Protein AF-A0A0L0VBX8-F1 (afdb_monomer_lite)

Secondary structure (DSSP, 8-state):
--TTSGGG-SSTTTTTT-TT---HHHHHHHHHHHHHHHHHHHHHHHHHHHHHHHHHHHHHHHHHHHHHHHHHHHHHHHHTT-S-PPP-HHHHS--TT--HHHHHHHHHHHHHHHHHHHHHHHHHHHHHHHHHHHHH-SS--HHHHHHHHHHHHTSPPPTTSS------S-S--HHHHHHHTTS-------------------

Sequence (202 aa):
MSLDDAFWNDGLFYHSDAPWAIDANVRQGFTCILVLSQIQEEFELIAQELVRAMSWAISYHDQLTQSIAYLRERVSLMKRGVDEVPRDHFGEINLFNVSRRDKAKLIRMELEDRLSSHNEIIQGWSDDFLWLWGHCQPLANPDFLATWRDAIKNLPPDKYSISGDPVNDNDDNWEDEILVAVAEDGEDADVVASNVEDEGHD

Radius of gyration: 32.39 Å; chains: 1; bounding box: 113×43×76 Å

Structure (mmCIF, N/CA/C/O backbone):
data_AF-A0A0L0VBX8-F1
#
_entry.id   AF-A0A0L0VBX8-F1
#
loop_
_atom_site.group_PDB
_atom_site.id
_atom_site.type_symbol
_atom_site.label_atom_id
_atom_site.label_alt_id
_atom_site.label_comp_id
_atom_site.label_asym_id
_atom_site.label_entity_id
_atom_site.label_seq_id
_atom_site.pdbx_PDB_ins_code
_atom_site.Cartn_x
_atom_site.Cartn_y
_atom_site.Cartn_z
_atom_site.occupancy
_atom_site.B_iso_or_equiv
_atom_site.auth_seq_id
_atom_site.auth_comp_id
_atom_site.auth_asym_id
_atom_site.auth_atom_id
_atom_site.pdbx_PDB_model_num
ATOM 1 N N . MET A 1 1 ? 12.837 -10.537 -28.580 1.00 48.69 1 MET A N 1
ATOM 2 C CA . MET A 1 1 ? 11.768 -9.698 -29.161 1.00 48.69 1 MET A CA 1
ATOM 3 C C . MET A 1 1 ? 12.332 -8.983 -30.372 1.00 48.69 1 MET A C 1
ATOM 5 O O . MET A 1 1 ? 13.483 -8.568 -30.308 1.00 48.69 1 MET A O 1
ATOM 9 N N . SER A 1 2 ? 11.590 -8.931 -31.478 1.00 52.31 2 SER A N 1
ATOM 10 C CA . SER A 1 2 ? 11.965 -8.184 -32.687 1.00 52.31 2 SER A CA 1
ATOM 11 C C . SER A 1 2 ? 11.535 -6.722 -32.564 1.00 52.31 2 SER A C 1
ATOM 13 O O . SER A 1 2 ? 10.544 -6.439 -31.900 1.00 52.31 2 SER A O 1
ATOM 15 N N . LEU A 1 3 ? 12.249 -5.814 -33.233 1.00 54.25 3 LEU A N 1
ATOM 16 C CA . LEU A 1 3 ? 11.935 -4.374 -33.289 1.00 54.25 3 LEU A CA 1
ATOM 17 C C . LEU A 1 3 ? 10.574 -4.063 -33.938 1.00 54.25 3 LEU A C 1
ATOM 19 O O . LEU A 1 3 ? 10.060 -2.966 -33.780 1.00 54.25 3 LEU A O 1
ATOM 23 N N . ASP A 1 4 ? 9.978 -5.039 -34.623 1.00 58.72 4 ASP A N 1
ATOM 24 C CA . ASP A 1 4 ? 8.645 -4.930 -35.222 1.00 58.72 4 ASP A CA 1
ATOM 25 C C . ASP A 1 4 ? 7.495 -5.184 -34.224 1.00 58.72 4 ASP A C 1
ATOM 27 O O . ASP A 1 4 ? 6.330 -5.184 -34.625 1.00 58.72 4 ASP A O 1
ATOM 31 N N . ASP A 1 5 ? 7.789 -5.460 -32.945 1.00 63.28 5 ASP A N 1
ATOM 32 C CA . ASP A 1 5 ? 6.748 -5.599 -31.919 1.00 63.28 5 ASP A CA 1
ATOM 33 C C . ASP A 1 5 ? 5.980 -4.277 -31.777 1.00 63.28 5 ASP A C 1
ATOM 35 O O . ASP A 1 5 ? 6.578 -3.201 -31.766 1.00 63.28 5 ASP A O 1
ATOM 39 N N . ALA A 1 6 ? 4.657 -4.352 -31.631 1.00 63.56 6 ALA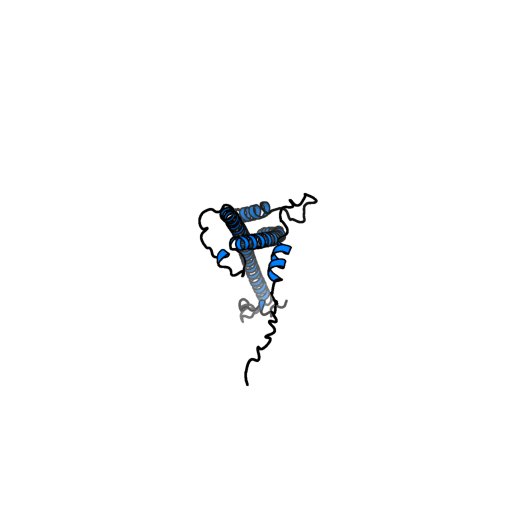 A N 1
ATOM 40 C CA . ALA A 1 6 ? 3.812 -3.177 -31.434 1.00 63.56 6 ALA A CA 1
ATOM 41 C C . ALA A 1 6 ? 4.206 -2.392 -30.171 1.00 63.56 6 ALA A C 1
ATOM 43 O O . ALA A 1 6 ? 3.985 -1.187 -30.115 1.00 63.56 6 ALA A O 1
ATOM 44 N N . PHE A 1 7 ? 4.834 -3.062 -29.198 1.00 57.50 7 PHE A N 1
ATOM 45 C CA . PHE A 1 7 ? 5.447 -2.422 -28.036 1.00 57.50 7 PHE A CA 1
ATOM 46 C C . PHE A 1 7 ? 6.594 -1.453 -28.402 1.00 57.50 7 PHE A C 1
ATOM 48 O O . PHE A 1 7 ? 6.756 -0.440 -27.737 1.00 57.50 7 PHE A O 1
ATOM 55 N N . TRP A 1 8 ? 7.362 -1.726 -29.467 1.00 55.91 8 TRP A N 1
ATOM 56 C CA . TRP A 1 8 ? 8.505 -0.912 -29.925 1.00 55.91 8 TRP A CA 1
ATOM 57 C C . TRP A 1 8 ? 8.152 0.086 -31.042 1.00 55.91 8 TRP A C 1
ATOM 59 O O . TRP A 1 8 ? 9.016 0.840 -31.485 1.00 55.91 8 TRP A O 1
ATOM 69 N N . ASN A 1 9 ? 6.910 0.076 -31.540 1.00 55.75 9 ASN A N 1
ATOM 70 C CA . ASN A 1 9 ? 6.484 0.826 -32.727 1.00 55.75 9 ASN A CA 1
ATOM 71 C C . ASN A 1 9 ? 5.419 1.886 -32.390 1.00 55.75 9 ASN A C 1
ATOM 73 O O . ASN A 1 9 ? 4.389 2.017 -33.049 1.00 55.75 9 ASN A O 1
ATOM 77 N N . ASP A 1 10 ? 5.680 2.655 -31.339 1.00 61.28 10 ASP A N 1
ATOM 78 C CA . ASP A 1 10 ? 4.898 3.799 -30.852 1.00 61.28 10 ASP A CA 1
ATOM 79 C C . ASP A 1 10 ? 5.215 5.117 -31.594 1.00 61.28 10 ASP A C 1
ATOM 81 O O . ASP A 1 10 ? 4.752 6.198 -31.226 1.00 61.28 10 ASP A O 1
ATOM 85 N N . GLY A 1 11 ? 5.960 5.031 -32.700 1.00 58.25 11 GLY A N 1
ATOM 86 C CA . GLY A 1 11 ? 6.246 6.157 -33.583 1.00 58.25 11 GLY A CA 1
ATOM 87 C C . GLY A 1 11 ? 7.488 6.967 -33.211 1.00 58.25 11 GLY A C 1
ATOM 88 O O . GLY A 1 11 ? 7.752 7.958 -33.887 1.00 58.25 11 GLY A O 1
ATOM 89 N N . LEU A 1 12 ? 8.287 6.558 -32.215 1.00 56.50 12 LEU A N 1
ATOM 90 C CA . LEU A 1 12 ? 9.560 7.216 -31.875 1.00 56.50 12 LEU A CA 1
ATOM 91 C C . LEU A 1 12 ? 10.728 6.844 -32.807 1.00 56.50 12 LEU A C 1
ATOM 93 O O . LEU A 1 12 ? 11.623 7.661 -33.032 1.00 56.50 12 LEU A O 1
ATOM 97 N N . PHE A 1 13 ? 10.702 5.659 -33.423 1.00 58.00 13 PHE A N 1
ATOM 98 C CA . PHE A 1 13 ? 11.768 5.172 -34.315 1.00 58.00 13 PHE A CA 1
ATOM 99 C C . PHE A 1 13 ? 11.635 5.616 -35.782 1.00 58.00 13 PHE A C 1
ATOM 101 O O . PHE A 1 13 ? 12.379 5.150 -36.635 1.00 58.00 13 PHE A O 1
ATOM 108 N N . TYR A 1 14 ? 10.753 6.565 -36.105 1.00 58.62 14 TYR A N 1
ATOM 109 C CA . TYR A 1 14 ? 10.501 7.009 -37.487 1.00 58.62 14 TYR A CA 1
ATOM 110 C C . TYR A 1 14 ? 11.736 7.543 -38.246 1.00 58.62 14 TYR A C 1
ATOM 112 O O . TYR A 1 14 ? 11.716 7.640 -39.474 1.00 58.62 14 TYR A O 1
ATOM 120 N N . HIS A 1 15 ? 12.819 7.884 -37.537 1.00 56.34 15 HIS A N 1
ATOM 121 C CA . HIS A 1 15 ? 14.073 8.353 -38.136 1.00 56.34 15 HIS A CA 1
ATOM 122 C C . HIS A 1 15 ? 15.039 7.244 -38.552 1.00 56.34 15 HIS A C 1
ATOM 124 O O . HIS A 1 15 ? 15.941 7.517 -39.345 1.00 56.34 15 HIS A O 1
ATOM 130 N N . SER A 1 16 ? 14.891 6.013 -38.045 1.00 57.88 16 SER A N 1
ATOM 131 C CA . SER A 1 16 ? 15.777 4.908 -38.440 1.00 57.88 16 SER A CA 1
ATOM 132 C C . SER A 1 16 ? 15.552 4.501 -39.900 1.00 57.88 16 SER A C 1
ATOM 134 O O . SER A 1 16 ? 16.501 4.090 -40.558 1.00 57.88 16 SER A O 1
ATOM 136 N N . ASP A 1 17 ? 14.353 4.726 -40.440 1.00 59.56 17 ASP A N 1
ATOM 137 C CA . ASP A 1 17 ? 14.003 4.476 -41.845 1.00 59.56 17 ASP A CA 1
ATOM 138 C C . ASP A 1 17 ? 13.909 5.759 -42.689 1.00 59.56 17 ASP A C 1
ATOM 140 O O . ASP A 1 17 ? 13.393 5.755 -43.812 1.00 59.56 17 ASP A O 1
ATOM 144 N N . ALA A 1 18 ? 14.410 6.887 -42.174 1.00 65.56 18 ALA A N 1
ATOM 145 C CA . ALA A 1 18 ? 14.355 8.142 -42.905 1.00 65.56 18 ALA A CA 1
ATOM 146 C C . ALA A 1 18 ? 15.258 8.111 -44.160 1.00 65.56 18 ALA A C 1
ATOM 148 O O . ALA A 1 18 ? 16.358 7.554 -44.116 1.00 65.56 18 ALA A O 1
ATOM 149 N N . PRO A 1 19 ? 14.878 8.786 -45.268 1.00 60.62 19 PRO A N 1
ATOM 150 C CA . PRO A 1 19 ? 15.617 8.734 -46.540 1.00 60.62 19 PRO A CA 1
ATOM 151 C C . PRO A 1 19 ? 17.083 9.192 -46.465 1.00 60.62 19 PRO A C 1
ATOM 153 O O . PRO A 1 19 ? 17.861 8.932 -47.380 1.00 60.62 19 PRO A O 1
ATOM 156 N N . TRP A 1 20 ? 17.454 9.911 -45.401 1.00 65.06 20 TRP A N 1
ATOM 157 C CA . TRP A 1 20 ? 18.799 10.426 -45.147 1.00 65.06 20 TRP A CA 1
ATOM 158 C C . TRP A 1 20 ? 19.674 9.485 -44.293 1.00 65.06 20 TRP A C 1
ATOM 160 O O . TRP A 1 20 ? 20.889 9.671 -44.246 1.00 65.06 20 TRP A O 1
ATOM 170 N N . ALA A 1 21 ? 19.106 8.449 -43.667 1.00 65.69 21 ALA A N 1
ATOM 171 C CA . ALA A 1 21 ? 19.813 7.464 -42.842 1.00 65.69 21 ALA A CA 1
ATOM 172 C C . ALA A 1 21 ? 20.318 6.270 -43.683 1.00 65.69 21 ALA A C 1
ATOM 174 O O . ALA A 1 21 ? 19.974 5.115 -43.449 1.00 65.69 21 ALA A O 1
ATOM 175 N N . ILE A 1 22 ? 21.127 6.560 -44.707 1.00 67.25 22 ILE A N 1
ATOM 176 C CA . ILE A 1 22 ? 21.553 5.579 -45.726 1.00 67.25 22 ILE A CA 1
ATOM 177 C C . ILE A 1 22 ? 22.637 4.618 -45.193 1.00 67.25 22 ILE A C 1
ATOM 179 O O . ILE A 1 22 ? 22.727 3.473 -45.637 1.00 67.25 22 ILE A O 1
ATOM 183 N N . ASP A 1 23 ? 23.466 5.064 -44.242 1.00 81.50 23 ASP A N 1
ATOM 184 C CA . ASP A 1 23 ? 24.538 4.247 -43.662 1.00 81.50 23 ASP A CA 1
ATOM 185 C C . ASP A 1 23 ? 24.024 3.344 -42.526 1.00 81.50 23 ASP A C 1
ATOM 187 O O . ASP A 1 23 ? 23.407 3.800 -41.559 1.00 81.50 23 ASP A O 1
ATOM 191 N N . ALA A 1 24 ? 24.313 2.044 -42.629 1.00 78.88 24 ALA A N 1
ATOM 192 C CA . ALA A 1 24 ? 23.830 1.044 -41.682 1.00 78.88 24 ALA A CA 1
ATOM 193 C C . ALA A 1 24 ? 24.390 1.232 -40.261 1.00 78.88 24 ALA A C 1
ATOM 195 O O . ALA A 1 24 ? 23.666 0.990 -39.295 1.00 78.88 24 ALA A O 1
ATOM 196 N N . ASN A 1 25 ? 25.638 1.694 -40.118 1.00 78.94 25 ASN A N 1
ATOM 197 C CA . ASN A 1 25 ? 26.244 1.930 -38.807 1.00 78.94 25 ASN A CA 1
ATOM 198 C C . ASN A 1 25 ? 25.670 3.189 -38.152 1.00 78.94 25 ASN A C 1
ATOM 200 O O . ASN A 1 25 ? 25.424 3.195 -36.949 1.00 78.94 25 ASN A O 1
ATOM 204 N N . VAL A 1 26 ? 25.405 4.237 -38.936 1.00 77.50 26 VAL A N 1
ATOM 205 C CA . VAL A 1 26 ? 24.740 5.463 -38.469 1.00 77.50 26 VAL A CA 1
ATOM 206 C C . VAL A 1 26 ? 23.333 5.152 -37.962 1.00 77.50 26 VAL A C 1
ATOM 208 O O . VAL A 1 26 ? 22.977 5.556 -36.856 1.00 77.50 26 VAL A O 1
ATOM 211 N N . ARG A 1 27 ? 22.555 4.366 -38.713 1.00 75.75 27 ARG A N 1
ATOM 212 C CA . ARG A 1 27 ? 21.221 3.913 -38.290 1.00 75.75 27 ARG A CA 1
ATOM 213 C C . ARG A 1 27 ? 21.271 3.068 -37.017 1.00 75.75 27 ARG A C 1
ATOM 215 O O . ARG A 1 27 ? 20.454 3.267 -36.117 1.00 75.75 27 ARG A O 1
ATOM 222 N N . GLN A 1 28 ? 22.253 2.173 -36.907 1.00 79.44 28 GLN A N 1
ATOM 223 C CA . GLN A 1 28 ? 22.470 1.393 -35.689 1.00 79.44 28 GLN A CA 1
ATOM 224 C C . GLN A 1 28 ? 22.815 2.300 -34.500 1.00 79.44 28 GLN A C 1
ATOM 226 O O . GLN A 1 28 ? 22.269 2.118 -33.417 1.00 79.44 28 GLN A O 1
ATOM 231 N N . GLY A 1 29 ? 23.669 3.306 -34.703 1.00 81.75 29 GLY A N 1
ATOM 232 C CA . GLY A 1 29 ? 24.022 4.290 -33.680 1.00 81.75 29 GLY A CA 1
ATOM 233 C C . GLY A 1 29 ? 22.813 5.082 -33.178 1.00 81.75 29 GLY A C 1
ATOM 234 O O . GLY A 1 29 ? 22.601 5.158 -31.970 1.00 81.75 29 GLY A O 1
ATOM 235 N N . PHE A 1 30 ? 21.982 5.606 -34.087 1.00 78.44 30 PHE A N 1
ATOM 236 C CA . PHE A 1 30 ? 20.729 6.278 -33.720 1.00 78.44 30 PHE A CA 1
ATOM 237 C C . PHE A 1 30 ? 19.787 5.356 -32.950 1.00 78.44 30 PHE A C 1
ATOM 239 O O . PHE A 1 30 ? 19.246 5.757 -31.924 1.00 78.44 30 PHE A O 1
ATOM 246 N N . THR A 1 31 ? 19.649 4.108 -33.397 1.00 79.44 31 THR A N 1
ATOM 247 C CA . THR A 1 31 ? 18.825 3.106 -32.710 1.00 79.44 31 THR A CA 1
ATOM 248 C C . THR A 1 31 ? 19.327 2.867 -31.287 1.00 79.44 31 THR A C 1
ATOM 250 O O . THR A 1 31 ? 18.540 2.912 -30.350 1.00 79.44 31 THR A O 1
ATOM 253 N N . CYS A 1 32 ? 20.639 2.690 -31.094 1.00 84.31 32 CYS A N 1
ATOM 254 C CA . CYS A 1 32 ? 21.222 2.521 -29.763 1.00 84.31 32 CYS A CA 1
ATOM 255 C C . CYS A 1 32 ? 20.953 3.728 -28.850 1.00 84.31 32 CYS A C 1
ATOM 257 O O . CYS A 1 32 ? 20.640 3.536 -27.680 1.00 84.31 32 CYS A O 1
ATOM 259 N N . ILE A 1 33 ? 21.056 4.960 -29.364 1.00 86.06 33 ILE A N 1
ATOM 260 C CA . ILE A 1 33 ? 20.774 6.176 -28.582 1.00 86.06 33 ILE A CA 1
ATOM 261 C C . ILE A 1 33 ? 19.297 6.239 -28.175 1.00 86.06 33 ILE A C 1
ATOM 263 O O . ILE A 1 33 ? 19.012 6.513 -27.013 1.00 86.06 33 ILE A O 1
ATOM 267 N N . LEU A 1 34 ? 18.375 5.952 -29.099 1.00 82.44 34 LEU A N 1
ATOM 268 C CA . LEU A 1 34 ? 16.934 5.951 -28.820 1.00 82.44 34 LEU A CA 1
ATOM 269 C C . LEU A 1 34 ? 16.551 4.883 -27.788 1.00 82.44 34 LEU A C 1
ATOM 271 O O . LEU A 1 34 ? 15.813 5.164 -26.847 1.00 82.44 34 LEU A O 1
ATOM 275 N N . VAL A 1 35 ? 17.118 3.680 -27.913 1.00 84.25 35 VAL A N 1
ATOM 276 C CA . VAL A 1 35 ? 16.931 2.606 -26.927 1.00 84.25 35 VAL A CA 1
ATOM 277 C C . VAL A 1 35 ? 17.457 3.030 -25.555 1.00 84.25 35 VAL A C 1
ATOM 279 O O . VAL A 1 35 ? 16.791 2.801 -24.552 1.00 84.25 35 VAL A O 1
ATOM 282 N N . LEU A 1 36 ? 18.621 3.685 -25.486 1.00 88.44 36 LEU A N 1
ATOM 283 C CA . LEU A 1 36 ? 19.150 4.194 -24.217 1.00 88.44 36 LEU A CA 1
ATOM 284 C C . LEU A 1 36 ? 18.243 5.261 -23.592 1.00 88.44 36 LEU A C 1
ATOM 286 O O . LEU A 1 36 ? 18.025 5.217 -22.383 1.00 88.44 36 LEU A O 1
ATOM 290 N N . SER A 1 37 ? 17.699 6.194 -24.383 1.00 86.56 37 SER A N 1
ATOM 291 C CA . SER A 1 37 ? 16.756 7.191 -23.859 1.00 86.56 37 SER A CA 1
ATOM 292 C C . SER A 1 37 ? 15.461 6.560 -23.359 1.00 86.56 37 SER A C 1
ATOM 294 O O . SER A 1 37 ? 14.965 6.969 -22.316 1.00 86.56 37 SER A O 1
ATOM 296 N N . GLN A 1 38 ? 14.956 5.535 -24.047 1.00 85.19 38 GLN A N 1
ATOM 297 C CA . GLN A 1 38 ? 13.761 4.824 -23.607 1.00 85.19 38 GLN A CA 1
ATOM 298 C C . GLN A 1 38 ? 14.020 4.064 -22.309 1.00 85.19 38 GLN A C 1
ATOM 300 O O . GLN A 1 38 ? 13.248 4.181 -21.372 1.00 85.19 38 GLN A O 1
ATOM 305 N N . ILE A 1 39 ? 15.136 3.335 -22.209 1.00 88.88 39 ILE A N 1
ATOM 306 C CA . ILE A 1 39 ? 15.504 2.648 -20.964 1.00 88.88 39 ILE A CA 1
ATOM 307 C C . ILE A 1 39 ? 15.540 3.643 -19.798 1.00 88.88 39 ILE A C 1
ATOM 309 O O . ILE A 1 39 ? 15.040 3.334 -18.721 1.00 88.88 39 ILE A O 1
ATOM 313 N N . GLN A 1 40 ? 16.095 4.838 -20.014 1.00 88.56 40 GLN A N 1
ATOM 314 C CA . GLN A 1 40 ? 16.111 5.887 -18.999 1.00 88.56 40 GLN A CA 1
ATOM 315 C C . GLN A 1 40 ? 14.694 6.331 -18.593 1.00 88.56 40 GLN A C 1
ATOM 317 O O . GLN A 1 40 ? 14.420 6.430 -17.399 1.00 88.56 40 GLN A O 1
ATOM 322 N N . GLU A 1 41 ? 13.795 6.551 -19.554 1.00 88.75 41 GLU A N 1
ATOM 323 C CA . GLU A 1 41 ? 12.388 6.886 -19.291 1.00 88.75 41 GLU A CA 1
ATOM 324 C C . GLU A 1 41 ? 11.661 5.769 -18.526 1.00 88.75 41 GLU A C 1
ATOM 326 O O . GLU A 1 41 ? 11.003 6.030 -17.522 1.00 88.75 41 GLU A O 1
ATOM 331 N N . GLU A 1 42 ? 11.839 4.511 -18.926 1.00 89.56 42 GLU A N 1
ATOM 332 C CA . GLU A 1 42 ? 11.247 3.354 -18.245 1.00 89.56 42 GLU A CA 1
ATOM 333 C C . GLU A 1 42 ? 11.735 3.240 -16.794 1.00 89.56 42 GLU A C 1
ATOM 335 O O . GLU A 1 42 ? 10.948 2.970 -15.886 1.00 89.56 42 GLU A O 1
ATOM 340 N N . PHE A 1 43 ? 13.022 3.503 -16.536 1.00 90.06 43 PHE A N 1
ATOM 341 C CA . PHE A 1 43 ? 13.544 3.560 -15.169 1.00 90.06 43 PHE A CA 1
ATOM 342 C C . PHE A 1 43 ? 12.875 4.662 -14.345 1.00 90.06 43 PHE A C 1
ATOM 344 O O . PHE A 1 43 ? 12.559 4.433 -13.177 1.00 90.06 43 PHE A O 1
ATOM 351 N N . GLU A 1 44 ? 12.622 5.829 -14.936 1.00 88.88 44 GLU A N 1
ATOM 352 C CA . GLU A 1 44 ? 11.910 6.929 -14.280 1.00 88.88 44 GLU A CA 1
ATOM 353 C C . GLU A 1 44 ? 10.438 6.584 -14.007 1.00 88.88 44 GLU A C 1
ATOM 355 O O . GLU A 1 44 ? 9.921 6.915 -12.937 1.00 88.88 44 GLU A O 1
ATOM 360 N N . LEU A 1 45 ? 9.769 5.866 -14.912 1.00 90.56 45 LEU A N 1
ATOM 361 C CA . LEU A 1 45 ? 8.403 5.375 -14.706 1.00 90.56 45 LEU A CA 1
ATOM 362 C C . LEU A 1 45 ? 8.338 4.325 -13.590 1.00 90.56 45 LEU A C 1
ATOM 364 O O . LEU A 1 45 ? 7.502 4.432 -12.691 1.00 90.56 45 LEU A O 1
ATOM 368 N N . ILE A 1 46 ? 9.264 3.360 -13.578 1.00 92.88 46 ILE A N 1
ATOM 369 C CA . ILE A 1 46 ? 9.388 2.370 -12.496 1.00 92.88 46 ILE A CA 1
ATOM 370 C C . ILE A 1 46 ? 9.636 3.074 -11.159 1.00 92.88 46 ILE A C 1
ATOM 372 O O . ILE A 1 46 ? 9.043 2.713 -10.144 1.00 92.88 46 ILE A O 1
ATOM 376 N N . ALA A 1 47 ? 10.477 4.109 -11.147 1.00 91.44 47 ALA A N 1
ATOM 377 C CA . ALA A 1 47 ? 10.742 4.916 -9.964 1.00 91.44 47 ALA A CA 1
ATOM 378 C C . ALA A 1 47 ? 9.459 5.577 -9.425 1.00 91.44 47 ALA A C 1
ATOM 380 O O . ALA A 1 47 ? 9.188 5.543 -8.220 1.00 91.44 47 ALA A O 1
ATOM 381 N N . GLN A 1 48 ? 8.645 6.160 -10.305 1.00 91.88 48 GLN A N 1
ATOM 382 C CA . GLN A 1 48 ? 7.380 6.793 -9.928 1.00 91.88 48 GLN A CA 1
ATOM 383 C C . GLN A 1 48 ? 6.369 5.775 -9.388 1.00 91.88 48 GLN A C 1
ATOM 385 O O . GLN A 1 48 ? 5.774 6.003 -8.331 1.00 91.88 48 GLN A O 1
ATOM 390 N N . GLU A 1 49 ? 6.209 4.637 -10.062 1.00 94.50 49 GLU A N 1
ATOM 391 C CA . GLU A 1 49 ? 5.291 3.584 -9.623 1.00 94.50 49 GLU A CA 1
ATOM 392 C C . GLU A 1 49 ? 5.753 2.920 -8.318 1.00 94.50 49 GLU A C 1
ATOM 394 O O . GLU A 1 49 ? 4.925 2.627 -7.456 1.00 94.50 49 GLU A O 1
ATOM 399 N N . LEU A 1 50 ? 7.065 2.798 -8.086 1.00 94.81 50 LEU A N 1
ATOM 400 C CA . LEU A 1 50 ? 7.613 2.362 -6.799 1.00 94.81 50 LEU A CA 1
ATOM 401 C C . LEU A 1 50 ? 7.193 3.302 -5.660 1.00 94.81 50 LEU A C 1
ATOM 403 O O . LEU A 1 50 ? 6.683 2.852 -4.632 1.00 94.81 50 LEU A O 1
ATOM 407 N N . VAL A 1 51 ? 7.374 4.616 -5.841 1.00 93.19 51 VAL A N 1
ATOM 408 C CA . VAL A 1 51 ? 6.964 5.626 -4.847 1.00 93.19 51 VAL A CA 1
ATOM 409 C C . VAL A 1 51 ? 5.459 5.563 -4.613 1.00 93.19 51 VAL A C 1
ATOM 411 O O . VAL A 1 51 ? 5.004 5.661 -3.470 1.00 93.19 51 VAL A O 1
ATOM 414 N N . ARG A 1 52 ? 4.673 5.374 -5.677 1.00 94.56 52 ARG A N 1
ATOM 415 C CA . ARG A 1 52 ? 3.217 5.254 -5.596 1.00 94.56 52 ARG A CA 1
ATOM 416 C C . ARG A 1 52 ? 2.793 4.012 -4.814 1.00 94.56 52 ARG A C 1
ATOM 418 O O . ARG A 1 52 ? 1.934 4.128 -3.942 1.00 94.56 52 ARG A O 1
ATOM 425 N N . ALA A 1 53 ? 3.417 2.864 -5.069 1.00 96.00 53 ALA A N 1
ATOM 426 C CA . ALA A 1 53 ? 3.156 1.620 -4.352 1.00 96.00 53 ALA A CA 1
ATOM 427 C C . ALA A 1 53 ? 3.522 1.732 -2.863 1.00 96.00 53 ALA A C 1
ATOM 429 O O . ALA A 1 53 ? 2.700 1.411 -2.005 1.00 96.00 53 ALA A O 1
ATOM 430 N N . MET A 1 54 ? 4.704 2.272 -2.541 1.00 95.25 54 MET A N 1
ATOM 431 C CA . MET A 1 54 ? 5.121 2.546 -1.157 1.00 95.25 54 MET A CA 1
ATOM 432 C C . MET A 1 54 ? 4.157 3.509 -0.447 1.00 95.25 54 MET A C 1
ATOM 434 O O . MET A 1 54 ? 3.742 3.265 0.685 1.00 95.25 54 MET A O 1
ATOM 438 N N . SER A 1 55 ? 3.760 4.592 -1.119 1.00 95.19 55 SER A N 1
ATOM 439 C CA . SER A 1 55 ? 2.836 5.591 -0.563 1.00 95.19 55 SER A CA 1
ATOM 440 C C . SER A 1 55 ? 1.452 5.000 -0.301 1.00 95.19 55 SER A C 1
ATOM 442 O O . SER A 1 55 ? 0.851 5.278 0.739 1.00 95.19 55 SER A O 1
ATOM 444 N N . TRP A 1 56 ? 0.948 4.173 -1.224 1.00 97.38 56 TRP A N 1
ATOM 445 C CA . TRP A 1 56 ? -0.298 3.430 -1.043 1.00 97.38 56 TRP A CA 1
ATOM 446 C C . TRP A 1 56 ? -0.206 2.496 0.162 1.00 97.38 56 TRP A C 1
ATOM 448 O O . TRP A 1 56 ? -1.087 2.532 1.018 1.00 97.38 56 TRP A O 1
ATOM 458 N N . ALA A 1 57 ? 0.877 1.727 0.268 1.00 96.44 57 ALA A N 1
ATOM 459 C CA . ALA A 1 57 ? 1.089 0.782 1.355 1.00 96.44 57 ALA A CA 1
ATOM 460 C C . ALA A 1 57 ? 1.060 1.466 2.732 1.00 96.44 57 ALA A C 1
ATOM 462 O O . ALA A 1 57 ? 0.314 1.031 3.612 1.00 96.44 57 ALA A O 1
ATOM 463 N N . ILE A 1 58 ? 1.797 2.571 2.888 1.00 95.12 58 ILE A N 1
ATOM 464 C CA . ILE A 1 58 ? 1.820 3.372 4.123 1.00 95.12 58 ILE A CA 1
ATOM 465 C C . ILE A 1 58 ? 0.428 3.950 4.415 1.00 95.12 58 ILE A C 1
ATOM 467 O O . ILE A 1 58 ? -0.122 3.756 5.496 1.00 95.12 58 ILE A O 1
ATOM 471 N N . SER A 1 59 ? -0.181 4.614 3.429 1.00 96.38 59 SER A N 1
ATOM 472 C CA . SER A 1 59 ? -1.472 5.290 3.614 1.00 96.38 59 SER A CA 1
ATOM 473 C C . SER A 1 59 ? -2.598 4.313 3.952 1.00 96.38 59 SER A C 1
ATOM 475 O O . SER A 1 59 ? -3.472 4.627 4.757 1.00 96.38 59 SER A O 1
ATOM 477 N N . TYR A 1 60 ? -2.598 3.129 3.338 1.00 97.06 60 TYR A N 1
ATOM 478 C CA . TYR A 1 60 ? -3.606 2.103 3.583 1.00 97.06 60 TYR A CA 1
ATOM 479 C C . TYR A 1 60 ? -3.444 1.471 4.971 1.00 97.06 60 TYR A C 1
ATOM 481 O O . TYR A 1 60 ? -4.435 1.305 5.682 1.00 97.06 60 TYR A O 1
ATOM 489 N N . HIS A 1 61 ? -2.204 1.218 5.406 1.00 95.44 61 HIS A N 1
ATOM 490 C CA . HIS A 1 61 ? -1.914 0.775 6.772 1.00 95.44 61 HIS A CA 1
ATOM 491 C C . HIS A 1 61 ? -2.440 1.775 7.817 1.00 95.44 61 HIS A C 1
ATOM 493 O O . HIS A 1 61 ? -3.116 1.389 8.777 1.00 95.44 61 HIS A O 1
ATOM 499 N N . ASP A 1 62 ? -2.181 3.069 7.611 1.00 95.25 62 ASP A N 1
ATOM 500 C CA . ASP A 1 62 ? -2.649 4.131 8.504 1.00 95.25 62 ASP A CA 1
ATOM 501 C C . ASP A 1 62 ? -4.178 4.211 8.547 1.00 95.25 62 ASP A C 1
ATOM 503 O O . ASP A 1 62 ? -4.763 4.302 9.629 1.00 95.25 62 ASP A O 1
ATOM 507 N N . GLN A 1 63 ? -4.843 4.114 7.392 1.00 96.25 63 GLN A N 1
ATOM 508 C CA . GLN A 1 63 ? -6.307 4.106 7.308 1.00 96.25 63 GLN A CA 1
ATOM 509 C C . GLN A 1 63 ? -6.926 2.924 8.060 1.00 96.25 63 GLN A C 1
ATOM 511 O O . GLN A 1 63 ? -7.895 3.110 8.805 1.00 96.25 63 GLN A O 1
ATOM 516 N N . LEU A 1 64 ? -6.364 1.720 7.905 1.00 95.75 64 LEU A N 1
ATOM 517 C CA . LEU A 1 64 ? -6.813 0.531 8.629 1.00 95.75 64 LEU A CA 1
ATOM 518 C C . LEU A 1 64 ? -6.625 0.708 10.137 1.00 95.75 64 LEU A C 1
ATOM 520 O O . LEU A 1 64 ? -7.575 0.537 10.901 1.00 95.75 64 LEU A O 1
ATOM 524 N N . THR A 1 65 ? -5.437 1.133 10.567 1.00 95.12 65 THR A N 1
ATOM 525 C CA . THR A 1 65 ? -5.106 1.319 11.988 1.00 95.12 65 THR A CA 1
ATOM 526 C C . THR A 1 65 ? -6.017 2.353 12.653 1.00 95.12 65 THR A C 1
ATOM 528 O O . THR A 1 65 ? -6.552 2.114 13.739 1.00 95.12 65 THR A O 1
ATOM 531 N N . GLN A 1 66 ? -6.256 3.487 11.988 1.00 95.88 66 GLN A N 1
ATOM 532 C CA . GLN A 1 66 ? -7.161 4.531 12.474 1.00 95.88 66 GLN A CA 1
ATOM 533 C C . GLN A 1 66 ? -8.609 4.033 12.557 1.00 95.88 66 GLN A C 1
ATOM 535 O O . GLN A 1 66 ? -9.285 4.272 13.560 1.00 95.88 66 GLN A O 1
ATOM 540 N N . SER A 1 67 ? -9.074 3.296 11.545 1.00 95.12 67 SER A N 1
ATOM 541 C CA . SER A 1 67 ? -10.431 2.735 11.514 1.00 95.12 67 SER A CA 1
ATOM 542 C C . SER A 1 67 ? -10.646 1.692 12.615 1.00 95.12 67 SER A C 1
ATOM 544 O O . SER A 1 67 ? -11.670 1.713 13.301 1.00 95.12 67 SER A O 1
ATOM 546 N N . ILE A 1 68 ? -9.660 0.822 12.856 1.00 95.12 68 ILE A N 1
ATOM 547 C CA . ILE A 1 68 ? -9.685 -0.167 13.944 1.00 95.12 68 ILE A CA 1
ATOM 548 C C . ILE A 1 68 ? -9.738 0.532 15.305 1.00 95.12 68 ILE A C 1
ATOM 550 O O . ILE A 1 68 ? -10.573 0.180 16.144 1.00 95.12 68 ILE A O 1
ATOM 554 N N . ALA A 1 69 ? -8.887 1.539 15.527 1.00 95.00 69 ALA A N 1
ATOM 555 C CA . ALA A 1 69 ? -8.867 2.306 16.772 1.00 95.00 69 ALA A CA 1
ATOM 556 C C . ALA A 1 69 ? -10.207 3.018 17.020 1.00 95.00 69 ALA A C 1
ATOM 558 O O . ALA A 1 69 ? -10.759 2.941 18.121 1.00 95.00 69 ALA A O 1
ATOM 559 N N . TYR A 1 70 ? -10.770 3.635 15.977 1.00 94.19 70 TYR A N 1
ATOM 560 C CA . TYR A 1 70 ? -12.085 4.268 16.018 1.00 94.19 70 TYR A CA 1
ATOM 561 C C . TYR A 1 70 ? -13.187 3.280 16.426 1.00 94.19 70 TYR A C 1
ATOM 563 O O . TYR A 1 70 ? -13.935 3.530 17.376 1.00 94.19 70 TYR A O 1
ATOM 571 N N . LEU A 1 71 ? -13.271 2.126 15.756 1.00 92.88 71 LEU A N 1
ATOM 572 C CA . LEU A 1 71 ? -14.282 1.109 16.055 1.00 92.88 71 LEU A CA 1
ATOM 573 C C . LEU A 1 71 ? -14.097 0.506 17.453 1.00 92.88 71 LEU A C 1
ATOM 575 O O . LEU A 1 71 ? -15.081 0.227 18.141 1.00 92.88 71 LEU A O 1
ATOM 579 N N . ARG A 1 72 ? -12.853 0.336 17.914 1.00 93.31 72 ARG A N 1
ATOM 580 C CA . ARG A 1 72 ? -12.541 -0.163 19.262 1.00 93.31 72 ARG A CA 1
ATOM 581 C C . ARG A 1 72 ? -13.044 0.775 20.358 1.00 93.31 72 ARG A C 1
ATOM 583 O O . ARG A 1 72 ? -13.696 0.307 21.297 1.00 93.31 72 ARG A O 1
ATOM 590 N N . GLU A 1 73 ? -12.793 2.075 20.230 1.00 91.62 73 GLU A N 1
ATOM 591 C CA . GLU A 1 73 ? -13.306 3.068 21.182 1.00 91.62 73 GLU A CA 1
ATOM 592 C C . GLU A 1 73 ? -14.834 3.081 21.167 1.00 91.62 73 GLU A C 1
ATOM 594 O O . GLU A 1 73 ? -15.495 3.022 22.202 1.00 91.62 73 GLU A O 1
ATOM 599 N N . ARG A 1 74 ? -15.418 3.044 19.973 1.00 89.31 74 ARG A N 1
ATOM 600 C CA . ARG A 1 74 ? -16.865 3.062 19.791 1.00 89.31 74 ARG A CA 1
ATOM 601 C C . ARG A 1 74 ? -17.566 1.864 20.438 1.00 89.31 74 ARG A C 1
ATOM 603 O O . ARG A 1 74 ? -18.568 2.046 21.128 1.00 89.31 74 ARG A O 1
ATOM 610 N N . VAL A 1 75 ? -17.037 0.652 20.263 1.00 90.19 75 VAL A N 1
ATOM 611 C CA . VAL A 1 75 ? -17.546 -0.558 20.936 1.00 90.19 75 VAL A CA 1
ATOM 612 C C . VAL A 1 75 ? -17.463 -0.404 22.461 1.00 90.19 75 VAL A C 1
ATOM 614 O O . VAL A 1 75 ? -18.402 -0.775 23.167 1.00 90.19 75 VAL A O 1
ATOM 617 N N . SER A 1 76 ? -16.385 0.200 22.969 1.00 89.69 76 SER A N 1
ATOM 618 C CA . SER A 1 76 ? -16.204 0.475 24.401 1.00 89.69 76 SER A CA 1
ATOM 619 C C . SER A 1 76 ? -17.227 1.486 24.938 1.00 89.69 76 SER A C 1
ATOM 621 O O . SER A 1 76 ? -17.815 1.260 25.999 1.00 89.69 76 SER A O 1
ATOM 623 N N . LEU A 1 77 ? -17.512 2.556 24.186 1.00 89.25 77 LEU A N 1
ATOM 624 C CA . LEU A 1 77 ? -18.542 3.547 24.524 1.00 89.25 77 LEU A CA 1
ATOM 625 C C . LEU A 1 77 ? -19.942 2.927 24.573 1.00 89.25 77 LEU A C 1
ATOM 627 O O . LEU A 1 77 ? -20.664 3.137 25.549 1.00 89.25 77 LEU A O 1
ATOM 631 N N . MET A 1 78 ? -20.294 2.108 23.574 1.00 87.88 78 MET A N 1
ATOM 632 C CA . MET A 1 78 ? -21.581 1.401 23.541 1.00 87.88 78 MET A CA 1
ATOM 633 C C . MET A 1 78 ? -21.724 0.414 24.707 1.00 87.88 78 MET A C 1
ATOM 635 O O . MET A 1 78 ? -22.801 0.305 25.283 1.00 87.88 78 MET A O 1
ATOM 639 N N . LYS A 1 79 ? -20.642 -0.276 25.100 1.00 87.06 79 LYS A N 1
ATOM 640 C CA . LYS A 1 79 ? -20.647 -1.201 26.249 1.00 87.06 79 LYS A CA 1
ATOM 641 C C . LYS A 1 79 ? -20.896 -0.484 27.580 1.00 87.06 79 LYS A C 1
ATOM 643 O O . LYS A 1 79 ? -21.521 -1.053 28.467 1.00 87.06 79 LYS A O 1
ATOM 648 N N . ARG A 1 80 ? -20.410 0.752 27.725 1.00 85.81 80 ARG A N 1
ATOM 649 C CA . ARG A 1 80 ? -20.547 1.553 28.952 1.00 85.81 80 ARG A CA 1
ATOM 650 C C . ARG A 1 80 ? -21.921 2.228 29.090 1.00 85.81 80 ARG A C 1
ATOM 652 O O . ARG A 1 80 ? -22.202 2.783 30.146 1.00 85.81 80 ARG A O 1
ATOM 659 N N . GLY A 1 81 ? -22.769 2.179 28.058 1.00 74.00 81 GLY A N 1
ATOM 660 C CA . GLY A 1 81 ? -24.091 2.817 28.080 1.00 74.00 81 GLY A CA 1
ATOM 661 C C . GLY A 1 81 ? -24.025 4.346 28.154 1.00 74.00 81 GLY A C 1
ATOM 662 O O . GLY A 1 81 ? -24.942 4.971 28.677 1.00 74.00 81 GLY A O 1
ATOM 663 N N . VAL A 1 82 ? -22.924 4.943 27.680 1.00 63.25 82 VAL A N 1
ATOM 664 C CA . VAL A 1 82 ? -22.814 6.403 27.511 1.00 63.25 82 VAL A CA 1
ATOM 665 C C . VAL A 1 82 ? -23.836 6.839 26.452 1.00 63.25 82 VAL A C 1
ATOM 667 O O . VAL A 1 82 ? -24.084 6.043 25.546 1.00 63.25 82 VAL A O 1
ATOM 670 N N . ASP A 1 83 ? -24.408 8.048 26.596 1.00 59.94 83 ASP A N 1
ATOM 671 C CA . ASP A 1 83 ? -25.351 8.733 25.681 1.00 59.94 83 ASP A CA 1
ATOM 672 C C . ASP A 1 83 ? -25.344 8.223 24.234 1.00 59.94 83 ASP A C 1
ATOM 674 O O . ASP A 1 83 ? -24.275 7.927 23.699 1.00 59.94 83 ASP A O 1
ATOM 678 N N . GLU A 1 84 ? -26.524 8.198 23.589 1.00 73.69 84 GLU A N 1
ATOM 679 C CA . GLU A 1 84 ? -26.738 7.733 22.208 1.00 73.69 84 GLU A CA 1
ATOM 680 C C . GLU A 1 84 ? -25.527 7.999 21.309 1.00 73.69 84 GLU A C 1
ATOM 682 O O . GLU A 1 84 ? -25.329 9.093 20.777 1.00 73.69 84 GLU A O 1
ATOM 687 N N . VAL A 1 85 ? -24.697 6.964 21.136 1.00 79.75 85 VAL A N 1
ATOM 688 C CA . VAL A 1 85 ? -23.507 7.065 20.301 1.00 79.75 85 VAL A CA 1
ATOM 689 C C . VAL A 1 85 ? -23.969 7.546 18.912 1.00 79.75 85 VAL A C 1
ATOM 691 O O . VAL A 1 85 ? -24.915 6.959 18.374 1.00 79.75 85 VAL A O 1
ATOM 694 N N . PRO A 1 86 ? -23.356 8.568 18.283 1.00 82.56 86 PRO A N 1
ATOM 695 C CA . PRO A 1 86 ? -23.851 9.119 17.016 1.00 82.56 86 PRO A CA 1
ATOM 696 C C . PRO A 1 86 ? -23.758 8.129 15.855 1.00 82.56 86 PRO A C 1
ATOM 698 O O . PRO A 1 86 ? -22.738 7.434 15.715 1.00 82.56 86 PRO A O 1
ATOM 701 N N . ARG A 1 87 ? -24.831 8.024 15.051 1.00 81.81 87 ARG A N 1
ATOM 702 C CA . ARG A 1 87 ? -24.867 7.171 13.846 1.00 81.81 87 ARG A CA 1
ATOM 703 C C . ARG A 1 87 ? -23.735 7.557 12.889 1.00 81.81 87 ARG A C 1
ATOM 705 O O . ARG A 1 87 ? -23.400 8.727 12.762 1.00 81.81 87 ARG A O 1
ATOM 712 N N . ASP A 1 88 ? -23.128 6.545 12.287 1.00 84.81 88 ASP A N 1
ATOM 713 C CA . ASP A 1 88 ? -22.027 6.654 11.333 1.00 84.81 88 ASP A CA 1
ATOM 714 C C . ASP A 1 88 ? -22.272 5.712 10.152 1.00 84.81 88 ASP A C 1
ATOM 716 O O . ASP A 1 88 ? -23.157 4.852 10.200 1.00 84.81 88 ASP A O 1
ATOM 720 N N . HIS A 1 89 ? -21.435 5.840 9.126 1.00 85.19 89 HIS A N 1
ATOM 721 C CA . HIS A 1 89 ? -21.514 5.008 7.931 1.00 85.19 89 HIS A CA 1
ATOM 722 C C . HIS A 1 89 ? -21.358 3.507 8.238 1.00 85.19 89 HIS A C 1
ATOM 724 O O . HIS A 1 89 ? -21.948 2.683 7.551 1.00 85.19 89 HIS A O 1
ATOM 730 N N . PHE A 1 90 ? -20.616 3.123 9.287 1.00 82.75 90 PHE A N 1
ATOM 731 C CA . PHE A 1 90 ? -20.493 1.720 9.703 1.00 82.75 90 PHE A CA 1
ATOM 732 C C . PHE A 1 90 ? -21.807 1.160 10.269 1.00 82.75 90 PHE A C 1
ATOM 734 O O . PHE A 1 90 ? -22.156 0.008 10.019 1.00 82.75 90 PHE A O 1
ATOM 741 N N . GLY A 1 91 ? -22.562 1.968 11.017 1.00 77.44 91 GLY A N 1
ATOM 742 C CA . GLY A 1 91 ? -23.880 1.592 11.529 1.00 77.44 91 GLY A CA 1
ATOM 743 C C . GLY A 1 91 ? -24.959 1.512 10.446 1.00 77.44 91 GLY A C 1
ATOM 744 O O . GLY A 1 91 ? -25.934 0.778 10.622 1.00 77.44 91 GLY A O 1
ATOM 745 N N . GLU A 1 92 ? -24.777 2.240 9.343 1.00 84.00 92 GLU A N 1
ATOM 746 C CA . GLU A 1 92 ? -25.666 2.241 8.174 1.00 84.00 92 GLU A CA 1
ATOM 747 C C . GLU A 1 92 ? -25.517 0.989 7.301 1.00 84.00 92 GLU A C 1
ATOM 749 O O . GLU A 1 92 ? -26.419 0.678 6.523 1.00 84.00 92 GLU A O 1
ATOM 754 N N . ILE A 1 93 ? -24.432 0.222 7.464 1.00 85.69 93 ILE A N 1
ATOM 755 C CA . ILE A 1 93 ? -24.242 -1.042 6.746 1.00 85.69 93 ILE A CA 1
ATOM 756 C C . ILE A 1 93 ? -25.364 -2.008 7.135 1.00 85.69 93 ILE A C 1
ATOM 758 O O . ILE A 1 93 ? -25.568 -2.334 8.313 1.00 85.69 93 ILE A O 1
ATOM 762 N N . ASN A 1 94 ? -26.116 -2.474 6.139 1.00 84.81 94 ASN A N 1
ATOM 763 C CA . ASN A 1 94 ? -27.220 -3.394 6.359 1.00 84.81 94 ASN A CA 1
ATOM 764 C C . ASN A 1 94 ? -26.713 -4.836 6.508 1.00 84.81 94 ASN A C 1
ATOM 766 O O . ASN A 1 94 ? -26.558 -5.561 5.531 1.00 84.81 94 ASN A O 1
ATOM 770 N N . LEU A 1 95 ? -26.465 -5.228 7.755 1.00 81.69 95 LEU A N 1
ATOM 771 C CA . LEU A 1 95 ? -26.196 -6.602 8.173 1.00 81.69 95 LEU A CA 1
ATOM 772 C C . LEU A 1 95 ? -27.415 -7.076 8.971 1.00 81.69 95 LEU A C 1
ATOM 774 O O . LEU A 1 95 ? -27.405 -6.959 10.189 1.00 81.69 95 LEU A O 1
ATOM 778 N N . PHE A 1 96 ? -28.510 -7.437 8.295 1.00 83.25 96 PHE A N 1
ATOM 779 C CA . PHE A 1 96 ? -29.814 -7.784 8.887 1.00 83.25 96 PHE A CA 1
ATOM 780 C C . PHE A 1 96 ? -29.719 -8.496 10.252 1.00 83.25 96 PHE A C 1
ATOM 782 O O . PHE A 1 96 ? -28.886 -9.373 10.439 1.00 83.25 96 PHE A O 1
ATOM 789 N N . ASN A 1 97 ? -30.579 -8.114 11.203 1.00 83.56 97 ASN A N 1
ATOM 790 C CA . ASN A 1 97 ? -30.642 -8.656 12.573 1.00 83.56 97 ASN A CA 1
ATOM 791 C C . ASN A 1 97 ? -29.375 -8.505 13.441 1.00 83.56 97 ASN A C 1
ATOM 793 O O . ASN A 1 97 ? -29.365 -8.962 14.579 1.00 83.56 97 ASN A O 1
ATOM 797 N N . VAL A 1 98 ? -28.339 -7.796 12.983 1.00 85.81 98 VAL A N 1
ATOM 798 C CA . VAL A 1 98 ? -27.143 -7.528 13.795 1.00 85.81 98 VAL A CA 1
ATOM 799 C C . VAL A 1 98 ? -27.274 -6.193 14.530 1.00 85.81 98 VAL A C 1
ATOM 801 O O . VAL A 1 98 ? -27.547 -5.148 13.925 1.00 85.81 98 VAL A O 1
ATOM 804 N N . SER A 1 99 ? -27.034 -6.198 15.845 1.00 87.75 99 SER A N 1
ATOM 805 C CA . SER A 1 99 ? -27.019 -4.968 16.636 1.00 87.75 99 SER A CA 1
ATOM 806 C C . SER A 1 99 ? -25.892 -4.044 16.171 1.00 87.75 99 SER A C 1
ATOM 808 O O . SER A 1 99 ? -24.836 -4.476 15.719 1.00 87.75 99 SER A O 1
ATOM 810 N N . ARG A 1 100 ? -26.065 -2.733 16.319 1.00 86.25 100 ARG A N 1
ATOM 811 C CA . ARG A 1 100 ? -25.054 -1.752 15.899 1.00 86.25 100 ARG A CA 1
ATOM 812 C C . ARG A 1 100 ? -23.686 -1.948 16.568 1.00 86.25 100 ARG A C 1
ATOM 814 O O . ARG A 1 100 ? -22.660 -1.671 15.949 1.00 86.25 100 ARG A O 1
ATOM 821 N N . ARG A 1 101 ? -23.674 -2.420 17.818 1.00 88.06 101 ARG A N 1
ATOM 822 C CA . ARG A 1 101 ? -22.446 -2.762 18.545 1.00 88.06 101 ARG A CA 1
ATOM 823 C C . ARG A 1 101 ? -21.759 -3.955 17.891 1.00 88.06 101 ARG A C 1
ATOM 825 O O . ARG A 1 101 ? -20.550 -3.916 17.677 1.00 88.06 101 ARG A O 1
ATOM 832 N N . ASP A 1 102 ? -22.531 -4.980 17.558 1.00 87.94 102 ASP A N 1
ATOM 833 C CA . ASP A 1 102 ? -21.999 -6.212 16.982 1.00 87.94 102 ASP A CA 1
ATOM 834 C C . ASP A 1 102 ? -21.538 -5.979 15.539 1.00 87.94 102 ASP A C 1
ATOM 836 O O . ASP A 1 102 ? -20.464 -6.443 15.177 1.00 87.94 102 ASP A O 1
ATOM 840 N N . LYS A 1 103 ? -22.220 -5.118 14.766 1.00 89.94 103 LYS A N 1
ATOM 841 C CA . LYS A 1 103 ? -21.717 -4.633 13.465 1.00 89.94 103 LYS A CA 1
ATOM 842 C C . LYS A 1 103 ? -20.342 -3.980 13.602 1.00 89.94 103 LYS A C 1
ATOM 844 O O . LYS A 1 103 ? -19.419 -4.334 12.880 1.00 89.94 103 LYS A O 1
ATOM 849 N N . ALA A 1 104 ? -20.184 -3.049 14.546 1.00 90.25 104 ALA A N 1
ATOM 850 C CA . ALA A 1 104 ? -18.903 -2.377 14.771 1.00 90.25 104 ALA A CA 1
ATOM 851 C C . ALA A 1 104 ? -17.798 -3.356 15.210 1.00 90.25 104 ALA A C 1
ATOM 853 O O . ALA A 1 104 ? -16.646 -3.191 14.811 1.00 90.25 104 ALA A O 1
ATOM 854 N N . LYS A 1 105 ? -18.144 -4.384 16.000 1.00 90.75 105 LYS A N 1
ATOM 855 C CA . LYS A 1 105 ? -17.222 -5.461 16.388 1.00 90.75 105 LYS A CA 1
ATOM 856 C C . LYS A 1 105 ? -16.802 -6.298 15.173 1.00 90.75 105 LYS A C 1
ATOM 858 O O . LYS A 1 105 ? -15.605 -6.471 14.976 1.00 90.75 105 LYS A O 1
ATOM 863 N N . LEU A 1 106 ? -17.757 -6.746 14.356 1.00 91.62 106 LEU A N 1
ATOM 864 C CA . LEU A 1 106 ? -17.508 -7.544 13.150 1.00 91.62 106 LEU A CA 1
ATOM 865 C C . LEU A 1 106 ? -16.628 -6.798 12.148 1.00 91.62 106 LEU A C 1
ATOM 867 O O . LEU A 1 106 ? -15.616 -7.324 11.703 1.00 91.62 106 LEU A O 1
ATOM 871 N N . ILE A 1 107 ? -16.970 -5.542 11.850 1.00 92.06 107 ILE A N 1
ATOM 872 C CA . ILE A 1 107 ? -16.185 -4.718 10.925 1.00 92.06 107 ILE A CA 1
ATOM 873 C C . ILE A 1 107 ? -14.767 -4.531 11.465 1.00 92.06 107 ILE A C 1
ATOM 875 O O . ILE A 1 107 ? -13.811 -4.640 10.711 1.00 92.06 107 ILE A O 1
ATOM 879 N N . ARG A 1 108 ? -14.601 -4.286 12.772 1.00 94.25 108 ARG A N 1
ATOM 880 C CA . ARG A 1 108 ? -13.267 -4.161 13.371 1.00 94.25 108 ARG A CA 1
ATOM 881 C C . ARG A 1 108 ? -12.440 -5.434 13.179 1.00 94.25 108 ARG A C 1
ATOM 883 O O . ARG A 1 108 ? -11.277 -5.310 12.821 1.00 94.25 108 ARG A O 1
ATOM 890 N N . MET A 1 109 ? -13.027 -6.609 13.408 1.00 92.00 109 MET A N 1
ATOM 891 C CA . MET A 1 109 ? -12.338 -7.895 13.239 1.00 92.00 109 MET A CA 1
ATOM 892 C C . MET A 1 109 ? -11.919 -8.122 11.782 1.00 92.00 109 MET A C 1
ATOM 894 O O . MET A 1 109 ? -10.765 -8.453 11.534 1.00 92.00 109 MET A O 1
ATOM 898 N N . GLU A 1 110 ? -12.806 -7.848 10.820 1.00 94.81 110 GLU A N 1
ATOM 899 C CA . GLU A 1 110 ? -12.461 -7.886 9.389 1.00 94.81 110 GLU A CA 1
ATOM 900 C C . GLU A 1 110 ? -11.310 -6.920 9.070 1.00 94.81 110 GLU A C 1
ATOM 902 O O . GLU A 1 110 ? -10.371 -7.276 8.368 1.00 94.81 110 GLU A O 1
ATOM 907 N N . LEU A 1 111 ? -11.328 -5.696 9.607 1.00 95.38 111 LEU A N 1
ATOM 908 C CA . LEU A 1 111 ? -10.234 -4.746 9.387 1.00 95.38 111 LEU A CA 1
ATOM 909 C C . LEU A 1 111 ? -8.916 -5.200 10.038 1.00 95.38 111 LEU A C 1
ATOM 911 O O . LEU A 1 111 ? -7.854 -4.944 9.475 1.00 95.38 111 LEU A O 1
ATOM 915 N N . GLU A 1 112 ? -8.961 -5.871 11.192 1.00 94.19 112 GLU A N 1
ATOM 916 C CA . GLU A 1 112 ? -7.789 -6.469 11.854 1.00 94.19 112 GLU A CA 1
ATOM 917 C C . GLU A 1 112 ? -7.199 -7.630 11.022 1.00 94.19 112 GLU A C 1
ATOM 919 O O . GLU A 1 112 ? -5.971 -7.762 10.928 1.00 94.19 112 GLU A O 1
ATOM 924 N N . ASP A 1 113 ? -8.044 -8.421 10.356 1.00 93.56 113 ASP A N 1
ATOM 925 C CA . ASP A 1 113 ? -7.621 -9.447 9.395 1.00 93.56 113 ASP A CA 1
ATOM 926 C C . ASP A 1 113 ? -6.996 -8.828 8.134 1.00 93.56 113 ASP A C 1
ATOM 928 O O . ASP A 1 113 ? -5.867 -9.154 7.754 1.00 93.56 113 ASP A O 1
ATOM 932 N N . ARG A 1 114 ? -7.658 -7.821 7.549 1.00 95.62 114 ARG A N 1
ATOM 933 C CA . ARG A 1 114 ? -7.133 -7.065 6.398 1.00 95.62 114 ARG A CA 1
ATOM 934 C C . ARG A 1 114 ? -5.802 -6.396 6.700 1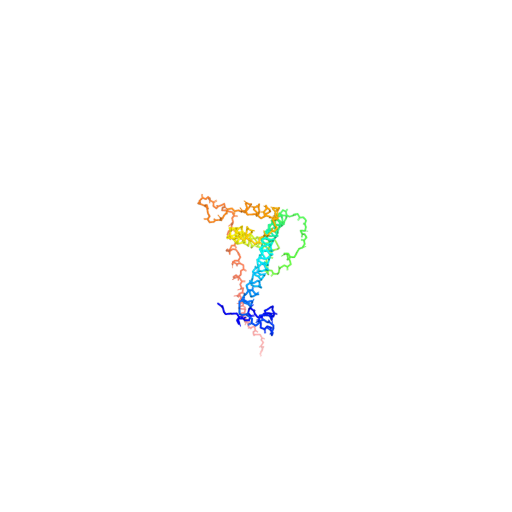.00 95.62 114 ARG A C 1
ATOM 936 O O . ARG A 1 114 ? -4.926 -6.393 5.840 1.00 95.62 114 ARG A O 1
ATOM 943 N N . LEU A 1 115 ? -5.640 -5.844 7.901 1.00 95.12 115 LEU A N 1
ATOM 944 C CA . LEU A 1 115 ? -4.377 -5.261 8.349 1.00 95.12 115 LEU A CA 1
ATOM 945 C C . LEU A 1 115 ? -3.280 -6.323 8.435 1.00 95.12 115 LEU A C 1
ATOM 947 O O . LEU A 1 115 ? -2.157 -6.062 8.021 1.00 95.12 115 LEU A O 1
ATOM 951 N N . SER A 1 116 ? -3.606 -7.526 8.910 1.00 92.75 116 SER A N 1
ATOM 952 C CA . SER A 1 116 ? -2.654 -8.643 8.962 1.00 92.75 116 SER A CA 1
ATOM 953 C C . SER A 1 116 ? -2.195 -9.043 7.556 1.00 92.75 116 SER A C 1
ATOM 955 O O . SER A 1 116 ? -0.998 -9.034 7.285 1.00 92.75 116 SER A O 1
ATOM 957 N N . SER A 1 117 ? -3.142 -9.267 6.639 1.00 93.94 117 SER A N 1
ATOM 958 C CA . SER A 1 117 ? -2.850 -9.582 5.231 1.00 93.94 117 SER A CA 1
ATOM 959 C C . SER A 1 117 ? -2.022 -8.485 4.549 1.00 93.94 117 SER A C 1
ATOM 961 O O . SER A 1 117 ? -1.097 -8.757 3.788 1.00 93.94 117 SER A O 1
ATOM 963 N N . HIS A 1 118 ? -2.341 -7.218 4.823 1.00 95.19 118 HIS A N 1
ATOM 964 C CA . HIS A 1 118 ? -1.602 -6.081 4.278 1.00 95.19 118 HIS A CA 1
ATOM 965 C C . HIS A 1 118 ? -0.161 -6.034 4.794 1.00 95.19 118 HIS A C 1
ATOM 967 O O . HIS A 1 118 ? 0.765 -5.815 4.018 1.00 95.19 118 HIS A O 1
ATOM 973 N N . ASN A 1 119 ? 0.046 -6.297 6.085 1.00 93.44 119 ASN A N 1
ATOM 974 C CA . ASN A 1 119 ? 1.379 -6.322 6.684 1.00 93.44 119 ASN A CA 1
ATOM 975 C C . ASN A 1 119 ? 2.267 -7.402 6.059 1.00 93.44 119 ASN A C 1
ATOM 977 O O . ASN A 1 119 ? 3.437 -7.131 5.798 1.00 93.44 119 ASN A O 1
ATOM 981 N N . GLU A 1 120 ? 1.717 -8.582 5.764 1.00 92.00 120 GLU A N 1
ATOM 982 C CA . GLU A 1 120 ? 2.435 -9.659 5.068 1.00 92.00 120 GLU A CA 1
ATOM 983 C C . GLU A 1 120 ? 2.892 -9.224 3.669 1.00 92.00 120 GLU A C 1
ATOM 985 O O . GLU A 1 120 ? 4.051 -9.424 3.300 1.00 92.00 120 GLU A O 1
ATOM 990 N N . ILE A 1 121 ? 2.011 -8.563 2.909 1.00 93.38 121 ILE A N 1
ATOM 991 C CA . ILE A 1 121 ? 2.334 -8.046 1.571 1.00 93.38 121 ILE A CA 1
ATOM 992 C C . ILE A 1 121 ? 3.472 -7.024 1.652 1.00 93.38 121 ILE A C 1
ATOM 994 O O . ILE A 1 121 ? 4.454 -7.133 0.919 1.00 93.38 121 ILE A O 1
ATOM 998 N N . ILE A 1 122 ? 3.367 -6.046 2.557 1.00 93.75 122 ILE A N 1
ATOM 999 C CA . ILE A 1 122 ? 4.384 -4.999 2.711 1.00 93.75 122 ILE A CA 1
ATOM 1000 C C . ILE A 1 122 ? 5.730 -5.608 3.140 1.00 93.75 122 ILE A C 1
ATOM 1002 O O . ILE A 1 122 ? 6.771 -5.232 2.596 1.00 93.75 122 ILE A O 1
ATOM 1006 N N . GLN A 1 123 ? 5.727 -6.553 4.084 1.00 91.69 123 GLN A N 1
ATOM 1007 C CA . GLN A 1 123 ? 6.946 -7.252 4.501 1.00 91.69 123 GLN A CA 1
ATOM 1008 C C . GLN A 1 123 ? 7.584 -7.999 3.328 1.00 91.69 123 GLN A C 1
ATOM 1010 O O . GLN A 1 123 ? 8.786 -7.857 3.107 1.00 91.69 123 GLN A O 1
ATOM 1015 N N . GLY A 1 124 ? 6.780 -8.716 2.536 1.00 92.06 124 GLY A N 1
ATOM 1016 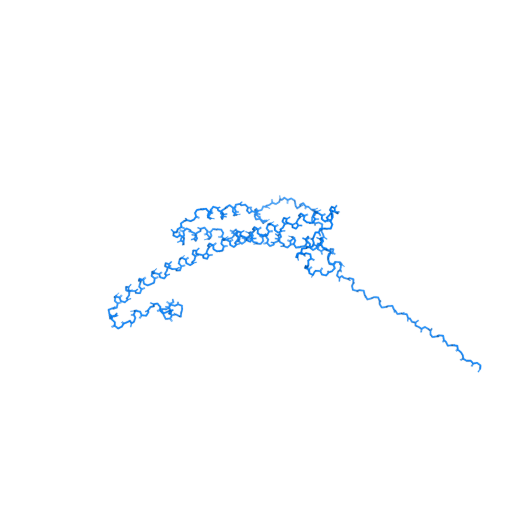C CA . GLY A 1 124 ? 7.246 -9.421 1.342 1.00 92.06 124 GLY A CA 1
ATOM 1017 C C . GLY A 1 124 ? 7.833 -8.498 0.271 1.00 92.06 124 GLY A C 1
ATOM 1018 O O . GLY A 1 124 ? 8.750 -8.896 -0.438 1.00 92.06 124 GLY A O 1
ATOM 1019 N N . TRP A 1 125 ? 7.354 -7.256 0.167 1.00 94.50 125 TRP A N 1
ATOM 1020 C CA . TRP A 1 125 ? 7.864 -6.277 -0.799 1.00 94.50 125 TRP A CA 1
ATOM 1021 C C . TRP A 1 125 ? 9.141 -5.565 -0.351 1.00 94.50 125 TRP A C 1
ATOM 1023 O O . TRP A 1 125 ? 9.844 -5.016 -1.196 1.00 94.50 125 TRP A O 1
ATOM 1033 N N . SER A 1 126 ? 9.443 -5.533 0.951 1.00 92.19 126 SER A N 1
ATOM 1034 C CA . SER A 1 126 ? 10.458 -4.639 1.527 1.00 92.19 126 SER A CA 1
ATOM 1035 C C . SER A 1 126 ? 11.820 -4.727 0.835 1.00 92.19 126 SER A C 1
ATOM 1037 O O . SER A 1 126 ? 12.366 -3.695 0.442 1.00 92.19 126 SER A O 1
ATOM 1039 N N . ASP A 1 127 ? 12.362 -5.929 0.654 1.00 93.19 127 ASP A N 1
ATOM 1040 C CA . ASP A 1 127 ? 13.704 -6.101 0.088 1.00 93.19 127 ASP A CA 1
ATOM 1041 C C . ASP A 1 127 ? 13.756 -5.717 -1.396 1.00 93.19 127 ASP A C 1
ATOM 1043 O O . ASP A 1 127 ? 14.639 -4.957 -1.804 1.00 93.19 127 ASP A O 1
ATOM 1047 N N . ASP A 1 128 ? 12.771 -6.155 -2.185 1.00 94.75 128 ASP A N 1
ATOM 1048 C CA . ASP A 1 128 ? 12.659 -5.820 -3.609 1.00 94.75 128 ASP A CA 1
ATOM 1049 C C . ASP A 1 128 ? 12.482 -4.314 -3.813 1.00 94.75 128 ASP A C 1
ATOM 1051 O O . ASP A 1 128 ? 13.088 -3.705 -4.696 1.00 94.75 128 ASP A O 1
ATOM 1055 N N . PHE A 1 129 ? 11.684 -3.680 -2.959 1.00 94.19 129 PHE A N 1
ATOM 1056 C CA . PHE A 1 129 ? 11.412 -2.252 -3.016 1.00 94.19 129 PHE A CA 1
ATOM 1057 C C . PHE A 1 129 ? 12.634 -1.421 -2.619 1.00 94.19 129 PHE A C 1
ATOM 1059 O O . PHE A 1 129 ? 12.914 -0.401 -3.249 1.00 94.19 129 PHE A O 1
ATOM 1066 N N . LEU A 1 130 ? 13.401 -1.859 -1.615 1.00 92.25 130 LEU A N 1
ATOM 1067 C CA . LEU A 1 130 ? 14.678 -1.236 -1.254 1.00 92.25 130 LEU A CA 1
ATOM 1068 C C . LEU A 1 130 ? 15.731 -1.423 -2.352 1.00 92.25 130 LEU A C 1
ATOM 1070 O O . LEU A 1 130 ? 16.516 -0.504 -2.608 1.00 92.25 130 LEU A O 1
ATOM 1074 N N . TRP A 1 131 ? 15.735 -2.579 -3.019 1.00 93.00 131 TRP A N 1
ATOM 1075 C CA . TRP A 1 131 ? 16.588 -2.822 -4.177 1.00 93.00 131 TRP A CA 1
ATOM 1076 C C . TRP A 1 131 ? 16.217 -1.885 -5.330 1.00 93.00 131 TRP A C 1
ATOM 1078 O O . TRP A 1 131 ? 17.080 -1.137 -5.793 1.00 93.00 131 TRP A O 1
ATOM 1088 N N . LEU A 1 132 ? 14.943 -1.839 -5.736 1.00 92.69 132 LEU A N 1
ATOM 1089 C CA . LEU A 1 132 ? 14.455 -0.946 -6.793 1.00 92.69 132 LEU A CA 1
ATOM 1090 C C . LEU A 1 132 ? 14.733 0.521 -6.464 1.00 92.69 132 LEU A C 1
ATOM 1092 O O . LEU A 1 132 ? 15.180 1.271 -7.328 1.00 92.69 132 LEU A O 1
ATOM 1096 N N . TRP A 1 133 ? 14.558 0.931 -5.207 1.00 91.56 133 TRP A N 1
ATOM 1097 C CA . TRP A 1 133 ? 14.861 2.294 -4.771 1.00 91.56 133 TRP A CA 1
ATOM 1098 C C . TRP A 1 133 ? 16.312 2.687 -5.070 1.00 91.56 133 TRP A C 1
ATOM 1100 O O . TRP A 1 133 ? 16.568 3.774 -5.581 1.00 91.56 133 TRP A O 1
ATOM 1110 N N . GLY A 1 134 ? 17.266 1.794 -4.790 1.00 89.81 134 GLY A N 1
ATOM 1111 C CA . GLY A 1 134 ? 18.687 2.034 -5.049 1.00 89.81 134 GLY A CA 1
ATOM 1112 C C . GLY A 1 134 ? 19.071 2.076 -6.533 1.00 89.81 134 GLY A C 1
ATOM 1113 O O . GLY A 1 134 ? 20.128 2.615 -6.854 1.00 89.81 134 GLY A O 1
ATOM 1114 N N . HIS A 1 135 ? 18.237 1.528 -7.423 1.00 88.62 135 HIS A N 1
ATOM 1115 C CA . HIS A 1 135 ? 18.537 1.398 -8.854 1.00 88.62 135 HIS A CA 1
ATOM 1116 C C . HIS A 1 135 ? 17.736 2.359 -9.738 1.00 88.62 135 HIS A C 1
ATOM 1118 O O . HIS A 1 135 ? 18.225 2.762 -10.790 1.00 88.62 135 HIS A O 1
ATOM 1124 N N . CYS A 1 136 ? 16.522 2.730 -9.330 1.00 86.12 136 CYS A N 1
ATOM 1125 C CA . CYS A 1 136 ? 15.594 3.488 -10.168 1.00 86.12 136 CYS A CA 1
ATOM 1126 C C . CYS A 1 136 ? 15.446 4.955 -9.745 1.00 86.12 136 CYS A C 1
ATOM 1128 O O . CYS A 1 136 ? 14.951 5.741 -10.537 1.00 86.12 136 CYS A O 1
ATOM 1130 N N . GLN A 1 137 ? 15.852 5.359 -8.534 1.00 77.31 137 GLN A N 1
ATOM 1131 C CA . GLN A 1 137 ? 15.678 6.742 -8.060 1.00 77.31 137 GLN A CA 1
ATOM 1132 C C . GLN A 1 137 ? 16.941 7.591 -8.296 1.00 77.31 137 GLN A C 1
ATOM 1134 O O . GLN A 1 137 ? 17.863 7.548 -7.477 1.00 77.31 137 GLN A O 1
ATOM 1139 N N . PRO A 1 138 ? 17.009 8.411 -9.364 1.00 61.28 138 PRO A N 1
ATOM 1140 C CA . PRO A 1 138 ? 18.157 9.286 -9.608 1.00 61.28 138 PRO A CA 1
ATOM 1141 C C . PRO A 1 138 ? 18.243 10.450 -8.607 1.00 61.28 138 PRO A C 1
ATOM 1143 O O . PRO A 1 138 ? 19.338 10.941 -8.330 1.00 61.28 138 PRO A O 1
ATOM 1146 N N . LEU A 1 139 ? 17.109 10.885 -8.036 1.00 67.50 139 LEU A N 1
ATOM 1147 C CA . LEU A 1 139 ? 17.059 11.860 -6.946 1.00 67.50 139 LEU A CA 1
ATOM 1148 C C . LEU A 1 139 ? 16.681 11.162 -5.642 1.00 67.50 139 LEU A C 1
ATOM 1150 O O . LEU A 1 139 ? 15.535 10.777 -5.427 1.00 67.50 139 LEU A O 1
ATOM 1154 N N . ALA A 1 140 ? 17.656 11.023 -4.747 1.00 66.12 140 ALA A N 1
ATOM 1155 C CA . ALA A 1 140 ? 17.415 10.464 -3.428 1.00 66.12 140 ALA A CA 1
ATOM 1156 C C . ALA A 1 140 ? 16.414 11.333 -2.643 1.00 66.12 140 ALA A C 1
ATOM 1158 O O . ALA A 1 140 ? 16.674 12.507 -2.385 1.00 66.12 140 ALA A O 1
ATOM 1159 N N . ASN A 1 141 ? 15.301 10.734 -2.211 1.00 82.44 141 ASN A N 1
ATOM 1160 C CA . ASN A 1 141 ? 14.410 11.287 -1.190 1.00 82.44 141 ASN A CA 1
ATOM 1161 C C . ASN A 1 141 ? 14.613 10.518 0.133 1.00 82.44 141 ASN A C 1
ATOM 1163 O O . ASN A 1 141 ? 13.924 9.524 0.386 1.00 82.44 141 ASN A O 1
ATOM 1167 N N . PRO A 1 142 ? 15.604 10.910 0.956 1.00 84.94 142 PRO A N 1
ATOM 1168 C CA . PRO A 1 142 ? 15.962 10.164 2.160 1.00 84.94 142 PRO A CA 1
ATOM 1169 C C . PRO A 1 142 ? 14.845 10.166 3.210 1.00 84.94 142 PRO A C 1
ATOM 1171 O O . PRO A 1 142 ? 14.702 9.179 3.928 1.00 84.94 142 PRO A O 1
ATOM 1174 N N . ASP A 1 143 ? 14.039 11.227 3.264 1.00 89.81 143 ASP A N 1
ATOM 1175 C CA . ASP A 1 143 ? 12.945 11.370 4.228 1.00 89.81 143 ASP A CA 1
ATOM 1176 C C . ASP A 1 143 ? 11.808 10.386 3.927 1.00 89.81 143 ASP A C 1
ATOM 1178 O O . ASP A 1 143 ? 11.286 9.717 4.824 1.00 89.81 143 ASP A O 1
ATOM 1182 N N . PHE A 1 144 ? 11.461 10.227 2.646 1.00 90.44 144 PHE A N 1
ATOM 1183 C CA . PHE A 1 144 ? 10.471 9.237 2.225 1.00 90.44 144 PHE A CA 1
ATOM 1184 C C . PHE A 1 144 ? 10.944 7.810 2.518 1.00 90.44 144 PHE A C 1
ATOM 1186 O O . PHE A 1 144 ? 10.199 7.002 3.069 1.00 90.44 144 PHE A O 1
ATOM 1193 N N . LEU A 1 145 ? 12.213 7.513 2.225 1.00 90.75 145 LEU A N 1
ATOM 1194 C CA . LEU A 1 145 ? 12.788 6.201 2.513 1.00 90.75 145 LEU A CA 1
ATOM 1195 C C . LEU A 1 145 ? 12.856 5.912 4.020 1.00 90.75 145 LEU A C 1
ATOM 1197 O O . LEU A 1 145 ? 12.662 4.771 4.436 1.00 90.75 145 LEU A O 1
ATOM 1201 N N . ALA A 1 146 ? 13.128 6.926 4.845 1.00 91.62 146 ALA A N 1
ATOM 1202 C CA . ALA A 1 146 ? 13.059 6.802 6.298 1.00 91.62 146 ALA A CA 1
ATOM 1203 C C . ALA A 1 146 ? 11.630 6.480 6.753 1.00 91.62 146 ALA A C 1
ATOM 1205 O O . ALA A 1 146 ? 11.445 5.539 7.518 1.00 91.62 146 ALA A O 1
ATOM 1206 N N . THR A 1 147 ? 10.629 7.171 6.197 1.00 92.69 147 THR A N 1
ATOM 1207 C CA . THR A 1 147 ? 9.206 6.907 6.472 1.00 92.69 147 THR A CA 1
ATOM 1208 C C . THR A 1 147 ? 8.825 5.465 6.130 1.00 92.69 147 THR A C 1
ATOM 1210 O O . THR A 1 147 ? 8.190 4.790 6.935 1.00 92.69 147 THR A O 1
ATOM 1213 N N . TRP A 1 148 ? 9.263 4.956 4.972 1.00 93.25 148 TRP A N 1
ATOM 1214 C CA . TRP A 1 148 ? 9.067 3.551 4.599 1.00 93.25 148 TRP A CA 1
ATOM 1215 C C . TRP A 1 148 ? 9.712 2.595 5.607 1.00 93.25 148 TRP A C 1
ATOM 1217 O O . TRP A 1 148 ? 9.054 1.690 6.110 1.00 93.25 148 TRP A O 1
ATOM 1227 N N . ARG A 1 149 ? 10.987 2.804 5.953 1.00 92.50 149 ARG A N 1
ATOM 1228 C CA . ARG A 1 149 ? 11.694 1.938 6.912 1.00 92.50 149 ARG A CA 1
ATOM 1229 C C . ARG A 1 149 ? 11.048 1.946 8.291 1.00 92.50 149 ARG A C 1
ATOM 1231 O O . ARG A 1 149 ? 10.970 0.894 8.921 1.00 92.50 149 ARG A O 1
ATOM 1238 N N . ASP A 1 150 ? 10.591 3.105 8.747 1.00 92.88 150 ASP A N 1
ATOM 1239 C CA . ASP A 1 150 ? 9.865 3.225 10.005 1.00 92.88 150 ASP A CA 1
ATOM 1240 C C . ASP A 1 150 ? 8.528 2.482 9.934 1.00 92.88 150 ASP A C 1
ATOM 1242 O O . ASP A 1 150 ? 8.193 1.767 10.877 1.00 92.88 150 ASP A O 1
ATOM 1246 N N . ALA A 1 151 ? 7.806 2.564 8.811 1.00 90.19 151 ALA A N 1
ATOM 1247 C CA . ALA A 1 151 ? 6.589 1.785 8.599 1.00 90.19 151 ALA A CA 1
ATOM 1248 C C . ALA A 1 151 ? 6.862 0.277 8.715 1.00 90.19 151 ALA A C 1
ATOM 1250 O O . ALA A 1 151 ? 6.208 -0.374 9.522 1.00 90.19 151 ALA A O 1
ATOM 1251 N N . ILE A 1 152 ? 7.880 -0.256 8.019 1.00 90.94 152 ILE A N 1
ATOM 1252 C CA . ILE A 1 152 ? 8.271 -1.681 8.095 1.00 90.94 152 ILE A CA 1
ATOM 1253 C C . ILE A 1 152 ? 8.667 -2.093 9.513 1.00 90.94 152 ILE A C 1
ATOM 1255 O O . ILE A 1 152 ? 8.238 -3.131 10.009 1.00 90.94 152 ILE A O 1
ATOM 1259 N N . LYS A 1 153 ? 9.495 -1.283 10.178 1.00 88.06 153 LYS A N 1
ATOM 1260 C CA . LYS A 1 153 ? 10.018 -1.591 11.514 1.00 88.06 153 LYS A CA 1
ATOM 1261 C C . LYS A 1 153 ? 8.919 -1.653 12.573 1.00 88.06 153 LYS A C 1
ATOM 1263 O O . LYS A 1 153 ? 9.053 -2.397 13.541 1.00 88.06 153 LYS A O 1
ATOM 1268 N N . ASN A 1 154 ? 7.875 -0.846 12.411 1.00 85.25 154 ASN A N 1
ATOM 1269 C CA . ASN A 1 154 ? 6.755 -0.782 13.343 1.00 85.25 154 ASN A CA 1
ATOM 1270 C C . ASN A 1 154 ? 5.671 -1.832 13.056 1.00 85.25 154 ASN A C 1
ATOM 1272 O O . ASN A 1 154 ? 4.693 -1.893 13.804 1.00 85.25 154 ASN A O 1
ATOM 1276 N N . LEU A 1 155 ? 5.822 -2.657 12.013 1.00 84.38 155 LEU A N 1
ATOM 1277 C CA . LEU A 1 155 ? 4.892 -3.752 11.759 1.00 84.38 155 LEU A CA 1
ATOM 1278 C C . LEU A 1 155 ? 4.973 -4.793 12.885 1.00 84.38 155 LEU A C 1
ATOM 1280 O O . LEU A 1 155 ? 6.066 -5.081 13.387 1.00 84.38 155 LEU A O 1
ATOM 1284 N N . PRO A 1 156 ? 3.834 -5.381 13.289 1.00 76.06 156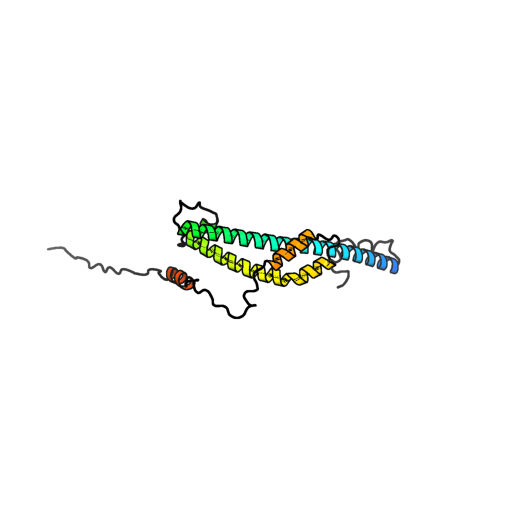 PRO A N 1
ATOM 1285 C CA . PRO A 1 156 ? 3.853 -6.499 14.215 1.00 76.06 156 PRO A CA 1
ATOM 1286 C C . PRO A 1 156 ? 4.686 -7.649 13.625 1.00 76.06 156 PRO A C 1
ATOM 1288 O O . PRO A 1 156 ? 4.678 -7.846 12.403 1.00 76.06 156 PRO A O 1
ATOM 1291 N N . PRO A 1 157 ? 5.415 -8.404 14.472 1.00 62.97 157 PRO A N 1
ATOM 1292 C CA . PRO A 1 157 ? 6.112 -9.595 14.013 1.00 62.97 157 PRO A CA 1
ATOM 1293 C C . PRO A 1 157 ? 5.101 -10.529 13.353 1.00 62.97 157 PRO A C 1
ATOM 1295 O O . PRO A 1 157 ? 3.963 -10.640 13.816 1.00 62.97 157 PRO A O 1
ATOM 1298 N N . ASP A 1 158 ? 5.527 -11.164 12.265 1.00 58.50 158 ASP A N 1
ATOM 1299 C CA . ASP A 1 158 ? 4.735 -12.156 11.552 1.00 58.50 158 ASP A CA 1
ATOM 1300 C C . ASP A 1 158 ? 4.112 -13.146 12.554 1.00 58.50 158 ASP A C 1
ATOM 1302 O O . ASP A 1 158 ? 4.811 -13.740 13.385 1.00 58.50 158 ASP A O 1
ATOM 1306 N N . LYS A 1 159 ? 2.779 -13.286 12.492 1.00 54.94 159 LYS A N 1
ATOM 1307 C CA . LYS A 1 159 ? 1.991 -14.145 13.389 1.00 54.94 159 LYS A CA 1
ATOM 1308 C C . LYS A 1 159 ? 2.457 -15.604 13.329 1.00 54.94 159 LYS A C 1
ATOM 1310 O O . LYS A 1 159 ? 2.220 -16.348 14.277 1.00 54.94 159 LYS A O 1
ATOM 1315 N N . TYR A 1 160 ? 3.155 -15.997 12.263 1.00 50.34 160 TYR A N 1
ATOM 1316 C CA . TYR A 1 160 ? 3.678 -17.347 12.067 1.00 50.34 160 TYR A CA 1
ATOM 1317 C C . TYR A 1 160 ? 5.141 -17.539 12.498 1.00 50.34 160 TYR A C 1
ATOM 1319 O O . TYR A 1 160 ? 5.636 -18.666 12.473 1.00 50.34 160 TYR A O 1
ATOM 1327 N N . SER A 1 161 ? 5.832 -16.484 12.946 1.00 47.28 161 SER A N 1
ATOM 1328 C CA . SER A 1 161 ? 7.282 -16.520 13.187 1.00 47.28 161 SER A CA 1
ATOM 1329 C C . SER A 1 161 ? 7.718 -16.615 14.661 1.00 47.28 161 SER A C 1
ATOM 1331 O O . SER A 1 161 ? 8.920 -16.602 14.929 1.00 47.28 161 SER A O 1
ATOM 1333 N N . ILE A 1 162 ? 6.813 -16.778 15.639 1.00 42.38 162 ILE A N 1
ATOM 1334 C CA . ILE A 1 162 ? 7.205 -17.045 17.040 1.00 42.38 162 ILE A CA 1
ATOM 1335 C C . ILE A 1 162 ? 6.445 -18.239 17.624 1.00 42.38 162 ILE A C 1
ATOM 1337 O O . ILE A 1 162 ? 5.230 -18.246 17.787 1.00 42.38 162 ILE A O 1
ATOM 1341 N N . SER A 1 163 ? 7.236 -19.250 17.972 1.00 45.44 163 SER A N 1
ATOM 1342 C CA . SER A 1 163 ? 6.899 -20.392 18.808 1.00 45.44 163 SER A CA 1
ATOM 1343 C C . SER A 1 163 ? 6.251 -19.984 20.135 1.00 45.44 163 SER A C 1
ATOM 1345 O O . SER A 1 163 ? 6.876 -19.278 20.920 1.00 45.44 163 SER A O 1
ATOM 1347 N N . GLY A 1 164 ? 5.071 -20.544 20.408 1.00 43.69 164 GLY A N 1
ATOM 1348 C CA . GLY A 1 164 ? 4.585 -20.878 21.748 1.00 43.69 164 GLY A CA 1
ATOM 1349 C C . GLY A 1 164 ? 4.524 -19.742 22.766 1.00 43.69 164 GLY A C 1
ATOM 1350 O O . GLY A 1 164 ? 5.342 -19.712 23.677 1.00 43.69 164 GLY A O 1
ATOM 1351 N N . ASP A 1 165 ? 3.485 -18.916 22.690 1.00 33.09 165 ASP A N 1
ATOM 1352 C CA . ASP A 1 165 ? 2.919 -18.276 23.881 1.00 33.09 165 ASP A CA 1
ATOM 1353 C C . ASP A 1 165 ? 1.391 -18.429 23.851 1.00 33.09 165 ASP A C 1
ATOM 1355 O O . ASP A 1 165 ? 0.803 -18.513 22.766 1.00 33.09 165 ASP A O 1
ATOM 1359 N N . PRO A 1 166 ? 0.741 -18.578 25.018 1.00 39.50 166 PRO A N 1
ATOM 1360 C CA . PRO A 1 166 ? -0.623 -19.056 25.096 1.00 39.50 166 PRO A CA 1
ATOM 1361 C C . PRO A 1 166 ? -1.558 -17.987 24.551 1.00 39.50 166 PRO A C 1
ATOM 1363 O O . PRO A 1 166 ? -1.535 -16.831 24.979 1.00 39.50 166 PRO A O 1
ATOM 1366 N N . VAL A 1 167 ? -2.400 -18.414 23.614 1.00 39.56 167 VAL A N 1
ATOM 1367 C CA . VAL A 1 167 ? -3.615 -17.716 23.211 1.00 39.56 167 VAL A CA 1
ATOM 1368 C C . VAL A 1 167 ? -4.311 -17.266 24.493 1.00 39.56 167 VAL A C 1
ATOM 1370 O O . VAL A 1 167 ? -4.713 -18.092 25.311 1.00 39.56 167 VAL A O 1
ATOM 1373 N N . ASN A 1 168 ? -4.370 -15.952 24.714 1.00 39.41 168 ASN A N 1
ATOM 1374 C CA . ASN A 1 168 ? -5.215 -15.380 25.747 1.00 39.41 168 ASN A CA 1
ATOM 1375 C C . ASN A 1 168 ? -6.654 -15.642 25.303 1.00 39.41 168 ASN A C 1
ATOM 1377 O O . ASN A 1 168 ? -7.208 -14.904 24.489 1.00 39.41 168 ASN A O 1
ATOM 1381 N N . ASP A 1 169 ? -7.161 -16.764 25.798 1.00 41.59 169 ASP A N 1
ATOM 1382 C CA . ASP A 1 169 ? -8.439 -17.419 25.553 1.00 41.59 169 ASP A CA 1
ATOM 1383 C C . ASP A 1 169 ? -9.589 -16.557 26.083 1.00 41.59 169 ASP A C 1
ATOM 1385 O O . ASP A 1 169 ? -10.215 -16.834 27.102 1.00 41.59 169 ASP A O 1
ATOM 1389 N N . ASN A 1 170 ? -9.780 -15.407 25.444 1.00 41.94 170 ASN A N 1
ATOM 1390 C CA . ASN A 1 170 ? -10.895 -14.512 25.718 1.00 41.94 170 ASN A CA 1
ATOM 1391 C C . ASN A 1 170 ? -11.565 -14.021 24.427 1.00 41.94 170 ASN A C 1
ATOM 1393 O O . ASN A 1 170 ? -12.357 -13.074 24.464 1.00 41.94 170 ASN A O 1
ATOM 1397 N N . ASP A 1 171 ? -11.245 -14.665 23.301 1.00 47.78 171 ASP A N 1
ATOM 1398 C CA . ASP A 1 171 ? -12.039 -14.603 22.078 1.00 47.78 171 ASP A CA 1
ATOM 1399 C C . ASP A 1 171 ? -13.100 -15.703 22.156 1.00 47.78 171 ASP A C 1
ATOM 1401 O O . ASP A 1 171 ? -13.024 -16.745 21.514 1.00 47.78 171 ASP A O 1
ATOM 1405 N N . ASP A 1 172 ? -14.044 -15.490 23.074 1.00 45.03 172 ASP A N 1
ATOM 1406 C CA . ASP A 1 172 ? -15.189 -16.360 23.305 1.00 45.03 172 ASP A CA 1
ATOM 1407 C C . ASP A 1 172 ? -15.932 -16.604 21.980 1.00 45.03 172 ASP A C 1
ATOM 1409 O O . ASP A 1 172 ? -16.714 -15.765 21.575 1.00 45.03 172 ASP A O 1
ATOM 1413 N N . ASN A 1 173 ? -15.696 -17.715 21.290 1.00 46.59 173 ASN A N 1
ATOM 1414 C CA . ASN A 1 173 ? -16.722 -18.578 20.687 1.00 46.59 173 ASN A CA 1
ATOM 1415 C C . ASN A 1 173 ? -17.912 -17.939 19.901 1.00 46.59 173 ASN A C 1
ATOM 1417 O O . ASN A 1 173 ? -19.024 -18.467 19.953 1.00 46.59 173 ASN A O 1
ATOM 1421 N N . TRP A 1 174 ? -17.738 -16.832 19.161 1.00 48.53 174 TRP A N 1
ATOM 1422 C CA . TRP A 1 174 ? -18.849 -16.174 18.427 1.00 48.53 174 TRP A CA 1
ATOM 1423 C C . TRP A 1 174 ? -19.128 -16.755 17.037 1.00 48.53 174 TRP A C 1
ATOM 1425 O O . TRP A 1 174 ? -20.193 -16.486 16.479 1.00 48.53 174 TRP A O 1
ATOM 1435 N N . GLU A 1 175 ? -18.206 -17.537 16.470 1.00 51.16 175 GLU A N 1
ATOM 1436 C CA . GLU A 1 175 ? -18.455 -18.256 15.211 1.00 51.16 175 GLU A CA 1
ATOM 1437 C C . GLU A 1 175 ? -19.695 -19.156 15.352 1.00 51.16 175 GLU A C 1
ATOM 1439 O O . GLU A 1 175 ? -20.568 -19.164 14.484 1.00 51.16 175 GLU A O 1
ATOM 1444 N N . ASP A 1 176 ? -19.836 -19.802 16.514 1.00 48.62 176 ASP A N 1
ATOM 1445 C CA . ASP A 1 176 ? -20.976 -20.659 16.839 1.00 48.62 176 ASP A CA 1
ATOM 1446 C C . ASP A 1 176 ? -22.253 -19.862 17.152 1.00 48.62 176 ASP A C 1
ATOM 1448 O O . ASP A 1 176 ? -23.350 -20.272 16.776 1.00 48.62 176 ASP A O 1
ATOM 1452 N N . GLU A 1 177 ? -22.146 -18.700 17.803 1.00 43.94 177 GLU A N 1
ATOM 1453 C CA . GLU A 1 177 ? -23.318 -17.916 18.225 1.00 43.94 177 GLU A CA 1
ATOM 1454 C C . GLU A 1 177 ? -24.002 -17.195 17.046 1.00 43.94 177 GLU A C 1
ATOM 1456 O O . GLU A 1 177 ? -25.219 -17.003 17.049 1.00 43.94 177 GLU A O 1
ATOM 1461 N N . ILE A 1 178 ? -23.250 -16.868 15.986 1.00 45.28 178 ILE A N 1
ATOM 1462 C CA . ILE A 1 178 ? -23.805 -16.307 14.742 1.00 45.28 178 ILE A CA 1
ATOM 1463 C C . ILE A 1 178 ? -24.489 -17.392 13.892 1.00 45.28 178 ILE A C 1
ATOM 1465 O O . ILE A 1 178 ? -25.507 -17.110 13.259 1.00 45.28 178 ILE A O 1
ATOM 1469 N N . LEU A 1 179 ? -23.991 -18.636 13.902 1.00 47.28 179 LEU A N 1
AT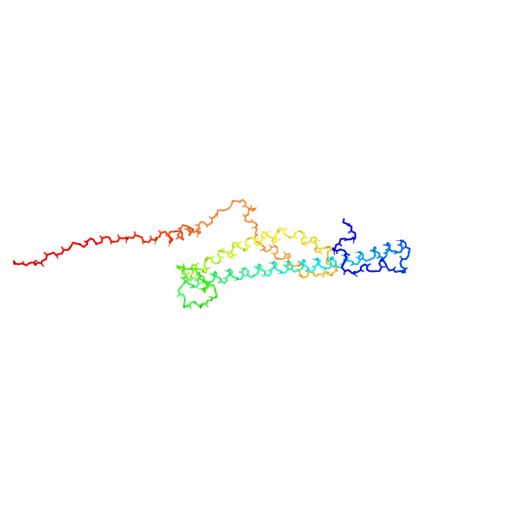OM 1470 C CA . LEU A 1 179 ? -24.620 -19.755 13.185 1.00 47.28 179 LEU A CA 1
ATOM 1471 C C . LEU A 1 179 ? -25.958 -20.179 13.812 1.00 47.28 179 LEU A C 1
ATOM 1473 O O . LEU A 1 179 ? -26.882 -20.546 13.085 1.00 47.28 179 LEU A O 1
ATOM 1477 N N . VAL A 1 180 ? -26.100 -20.078 15.138 1.00 47.53 180 VAL A N 1
ATOM 1478 C CA . VAL A 1 180 ? -27.345 -20.436 15.845 1.00 47.53 180 VAL A CA 1
ATOM 1479 C C . VAL A 1 180 ? -28.500 -19.484 15.502 1.00 47.53 180 VAL A C 1
ATOM 1481 O O . VAL A 1 180 ? -29.635 -19.932 15.363 1.00 47.53 180 VAL A O 1
ATOM 1484 N N . ALA A 1 181 ? -28.231 -18.196 15.265 1.00 45.78 181 ALA A N 1
ATOM 1485 C CA . ALA A 1 181 ? -29.268 -17.210 14.934 1.00 45.78 181 ALA A CA 1
ATOM 1486 C C . ALA A 1 181 ? -29.865 -17.353 13.514 1.00 45.78 181 ALA A C 1
ATOM 1488 O O . ALA A 1 181 ? -30.837 -16.672 13.190 1.00 45.78 181 ALA A O 1
ATOM 1489 N N . VAL A 1 182 ? -29.296 -18.214 12.661 1.00 50.59 182 VAL A N 1
ATOM 1490 C CA . VAL A 1 182 ? -29.750 -18.442 11.272 1.00 50.59 182 VAL A CA 1
ATOM 1491 C C . VAL A 1 182 ? -30.568 -19.738 11.132 1.00 50.59 182 VAL A C 1
ATOM 1493 O O . VAL A 1 182 ? -31.181 -19.962 10.093 1.00 50.59 182 VAL A O 1
ATOM 1496 N N . ALA A 1 183 ? -30.625 -20.582 12.169 1.00 46.53 183 ALA A N 1
ATOM 1497 C CA . ALA A 1 183 ? -31.269 -21.898 12.101 1.00 46.53 183 ALA A CA 1
ATOM 1498 C C . ALA A 1 183 ? -32.736 -21.936 12.573 1.00 46.53 183 ALA A C 1
ATOM 1500 O O . ALA A 1 183 ? -33.359 -22.992 12.496 1.00 46.53 183 ALA A O 1
ATOM 1501 N N . GLU A 1 184 ? -33.305 -20.824 13.041 1.00 49.19 184 GLU A N 1
ATOM 1502 C CA . GLU A 1 184 ? -34.698 -20.775 13.506 1.00 49.19 184 GLU A CA 1
ATOM 1503 C C . GLU A 1 184 ? -35.621 -20.199 12.414 1.00 49.19 184 GLU A C 1
ATOM 1505 O O . GLU A 1 184 ? -36.244 -19.149 12.566 1.00 49.19 184 GLU A O 1
ATOM 1510 N N . ASP A 1 185 ? -35.672 -20.886 11.266 1.00 50.72 185 ASP A N 1
ATOM 1511 C CA . ASP A 1 185 ? -36.767 -20.738 10.299 1.00 50.72 185 ASP A CA 1
ATOM 1512 C C . ASP A 1 185 ? -37.953 -21.553 10.825 1.00 50.72 185 ASP A C 1
ATOM 1514 O O . ASP A 1 185 ? -38.013 -22.777 10.699 1.00 50.72 185 ASP A O 1
ATOM 1518 N N . GLY A 1 186 ? -38.826 -20.856 11.552 1.00 55.53 186 GLY A N 1
ATOM 1519 C CA . GLY A 1 186 ? -40.005 -21.418 12.186 1.00 55.53 186 GLY A CA 1
ATOM 1520 C C . GLY A 1 186 ? -40.991 -21.978 11.166 1.00 55.53 186 GLY A C 1
ATOM 1521 O O . GLY A 1 186 ? -41.777 -21.238 10.578 1.00 55.53 186 GLY A O 1
ATOM 1522 N N . GLU A 1 187 ? -41.019 -23.302 11.047 1.00 46.62 187 GLU A N 1
ATOM 1523 C CA . GLU A 1 187 ? -42.136 -24.045 10.471 1.00 46.62 187 GLU A CA 1
ATOM 1524 C C . GLU A 1 187 ? -42.878 -24.803 11.584 1.00 46.62 187 GLU A C 1
ATOM 1526 O O . GLU A 1 187 ? -42.797 -26.022 11.695 1.00 46.62 187 GLU A O 1
ATOM 1531 N N . ASP A 1 188 ? -43.631 -24.072 12.410 1.00 51.03 188 ASP A N 1
ATOM 1532 C CA . ASP A 1 188 ? -44.732 -24.652 13.185 1.00 51.03 188 ASP A CA 1
ATOM 1533 C C . ASP A 1 188 ? -46.037 -24.386 12.425 1.00 51.03 188 ASP A C 1
ATOM 1535 O O . ASP A 1 188 ? -46.701 -23.358 12.581 1.00 51.03 188 ASP A O 1
ATOM 1539 N N . ALA A 1 189 ? -46.399 -25.322 11.547 1.00 46.31 189 ALA A N 1
ATOM 1540 C CA . ALA A 1 189 ? -47.724 -25.368 10.949 1.00 46.31 189 ALA A CA 1
ATOM 1541 C C . ALA A 1 189 ? -48.731 -25.871 11.997 1.00 46.31 189 ALA A C 1
ATOM 1543 O O . ALA A 1 189 ? -48.875 -27.073 12.226 1.00 46.31 189 ALA A O 1
ATOM 1544 N N . ASP A 1 190 ? -49.438 -24.937 12.630 1.00 43.12 190 ASP A N 1
ATOM 1545 C CA . ASP A 1 190 ? -50.567 -25.213 13.516 1.00 43.12 190 ASP A CA 1
ATOM 1546 C C . ASP A 1 190 ? -51.726 -25.830 12.706 1.00 43.12 190 ASP A C 1
ATOM 1548 O O . ASP A 1 190 ? -52.451 -25.147 11.976 1.00 43.12 190 ASP A O 1
ATOM 1552 N N . VAL A 1 191 ? -51.888 -27.154 12.784 1.00 47.97 191 VAL A N 1
ATOM 1553 C CA . VAL A 1 191 ? -53.049 -27.858 12.223 1.00 47.97 191 VAL A CA 1
ATOM 1554 C C . VAL A 1 191 ? -54.187 -27.782 13.237 1.00 47.97 191 VAL A C 1
ATOM 1556 O O . VAL A 1 191 ? -54.465 -28.732 13.971 1.00 47.97 191 VAL A O 1
ATOM 1559 N N . VAL A 1 192 ? -54.888 -26.649 13.259 1.00 43.19 192 VAL A N 1
ATOM 1560 C CA . VAL A 1 192 ? -56.190 -26.546 13.929 1.00 43.19 192 VAL A CA 1
ATOM 1561 C C . VAL A 1 192 ? -57.223 -27.269 13.064 1.00 43.19 192 VAL A C 1
ATOM 1563 O O . VAL A 1 192 ? -57.766 -26.720 12.105 1.00 43.19 192 VAL A O 1
ATOM 1566 N N . ALA A 1 193 ? -57.483 -28.535 13.388 1.00 43.75 193 ALA A N 1
ATOM 1567 C CA . ALA A 1 193 ? -58.604 -29.283 12.837 1.00 43.75 193 ALA A CA 1
ATOM 1568 C C . ALA A 1 193 ? -59.924 -28.658 13.323 1.00 43.75 193 ALA A C 1
ATOM 1570 O O . ALA A 1 193 ? -60.286 -28.752 14.496 1.00 43.75 193 ALA A O 1
ATOM 1571 N N . SER A 1 194 ? -60.647 -28.015 12.409 1.00 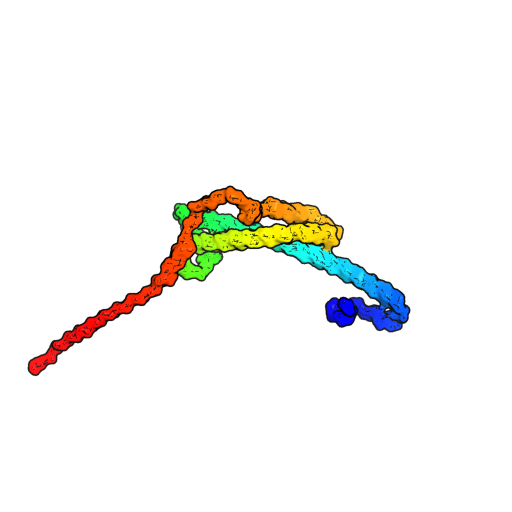40.81 194 SER A N 1
ATOM 1572 C CA . SER A 1 194 ? -62.018 -27.561 12.609 1.00 40.81 194 SER A CA 1
ATOM 1573 C C . SER A 1 194 ? -62.967 -28.763 12.657 1.00 40.81 194 SER A C 1
ATOM 1575 O O . SER A 1 194 ? -63.332 -29.328 11.627 1.00 40.81 194 SER A O 1
ATOM 1577 N N . ASN A 1 195 ? -63.406 -29.150 13.856 1.00 41.44 195 ASN A N 1
ATOM 1578 C CA . ASN A 1 195 ? -64.609 -29.968 13.981 1.00 41.44 195 ASN A CA 1
ATOM 1579 C C . ASN A 1 195 ? -65.831 -29.055 13.870 1.00 41.44 195 ASN A C 1
ATOM 1581 O O . ASN A 1 195 ? -66.075 -28.199 14.715 1.00 41.44 195 ASN A O 1
ATOM 1585 N N . VAL A 1 196 ? -66.544 -29.246 12.765 1.00 45.75 196 VAL A N 1
ATOM 1586 C CA . VAL A 1 196 ? -67.825 -28.639 12.417 1.00 45.75 196 VAL A CA 1
ATOM 1587 C C . VAL A 1 196 ? -68.870 -29.021 13.468 1.00 45.75 196 VAL A C 1
ATOM 1589 O O . VAL A 1 196 ? -69.143 -30.202 13.671 1.00 45.75 196 VAL A O 1
ATOM 1592 N N . GLU A 1 197 ? -69.447 -28.015 14.122 1.00 45.38 197 GLU A N 1
ATOM 1593 C CA . GLU A 1 197 ? -70.737 -28.128 14.800 1.00 45.38 197 GLU A CA 1
ATOM 1594 C C . GLU A 1 197 ? -71.827 -28.229 13.722 1.00 45.38 197 GLU A C 1
ATOM 1596 O O . GLU A 1 197 ? -72.008 -27.307 12.926 1.00 45.38 197 GLU A O 1
ATOM 1601 N N . ASP A 1 198 ? -72.514 -29.369 13.668 1.00 44.12 198 ASP A N 1
ATOM 1602 C CA . ASP A 1 198 ? -73.744 -29.559 12.897 1.00 44.12 198 ASP A CA 1
ATOM 1603 C C . ASP A 1 198 ? -74.921 -29.480 13.880 1.00 44.12 198 ASP A C 1
ATOM 1605 O O . ASP A 1 198 ? -75.239 -30.450 14.571 1.00 44.12 198 ASP A O 1
ATOM 1609 N N . GLU A 1 199 ? -75.519 -28.291 13.997 1.00 46.44 199 GLU A N 1
ATOM 1610 C CA . GLU A 1 199 ? -76.821 -28.085 14.633 1.00 46.44 199 GLU A CA 1
ATOM 1611 C C . GLU A 1 199 ? -77.868 -27.648 13.594 1.00 46.44 199 GLU A C 1
ATOM 1613 O O . GLU A 1 199 ? -77.729 -26.615 12.937 1.00 46.44 199 GLU A O 1
ATOM 1618 N N . GLY A 1 200 ? -78.971 -28.404 13.546 1.00 45.03 200 GLY A N 1
ATOM 1619 C CA . GLY A 1 200 ? -80.272 -28.017 12.985 1.00 45.03 200 GLY A CA 1
ATOM 1620 C C . GLY A 1 200 ? -80.884 -29.121 12.112 1.00 45.03 200 GLY A C 1
ATOM 1621 O O . GLY A 1 200 ? -80.210 -29.663 11.252 1.00 45.03 200 GLY A O 1
ATOM 1622 N N . HIS A 1 201 ? -82.159 -29.500 12.197 1.00 42.28 201 HIS A N 1
ATOM 1623 C CA . HIS A 1 201 ? -83.325 -29.038 12.954 1.00 42.28 201 HIS A CA 1
ATOM 1624 C C . HIS A 1 201 ? -84.454 -30.078 12.699 1.00 42.28 201 HIS A C 1
ATOM 1626 O O . HIS A 1 201 ? -84.412 -30.725 11.655 1.00 42.28 201 HIS A O 1
ATOM 1632 N N . ASP A 1 202 ? -85.396 -30.212 13.644 1.00 45.00 202 ASP A N 1
ATOM 1633 C CA . ASP A 1 202 ? -86.758 -30.814 13.593 1.00 45.00 202 ASP A CA 1
ATOM 1634 C C . ASP A 1 202 ? -87.161 -31.851 12.515 1.00 45.00 202 ASP A C 1
ATOM 1636 O O . ASP A 1 202 ? -87.230 -31.520 11.308 1.00 45.00 202 ASP A O 1
#

pLDDT: mean 75.54, std 19.4, range [33.09, 97.38]

Foldseek 3Di:
DDCPPPVNPPPPLVVLPDPPNPDPVSSVVVVVVSVVVVVLVVLQVLLVVLLVVLVCLLVLLVVLVVLLVVLVVVLVCVVVVHPDDDDDPQLVPDPDPDDSSRSSVVVSVVSVVVSLVSLVVLLVCPVVSVVSLVVRDPDDPPVSVVSSVVSNVPRDPNPPPDDDDDDPPPPPDVVVVVVVVVPCPDDPPPPPDDDDDDDDDD

Organism: NCBI:txid1165861